Protein AF-A0AA43FKW9-F1 (afdb_monomer)

Radius of gyration: 25.07 Å; Cα contacts (8 Å, |Δi|>4): 217; chains: 1; bounding box: 55×94×52 Å

Mean predicted aligned error: 9.08 Å

Solvent-accessible surface area (backbone atoms only — not comparable to full-atom values): 11378 Å² total; per-residue (Å²): 136,89,79,87,84,83,90,76,85,81,78,81,78,75,84,78,78,72,74,76,72,78,77,76,70,87,63,85,65,76,80,73,56,68,48,56,56,34,32,54,53,19,41,52,28,25,71,73,67,36,37,68,60,17,49,52,29,49,50,54,43,39,61,76,30,52,88,43,97,64,30,59,72,78,47,58,66,54,49,56,50,21,42,76,68,67,34,37,69,54,44,39,52,53,35,50,34,49,30,47,42,58,25,50,50,36,51,51,50,32,55,76,56,65,55,72,50,56,69,62,39,50,51,32,50,50,48,28,50,47,46,38,59,78,68,49,34,66,63,41,37,75,79,38,49,69,59,39,52,50,39,55,50,29,53,54,52,30,52,59,21,53,31,35,74,38,70,95,53,51,80,51,38,78,60,34,64,67,58,24,48,54,32,48,52,50,39,50,51,56,52,44,69,72,41,64,76,66,71,74,114

St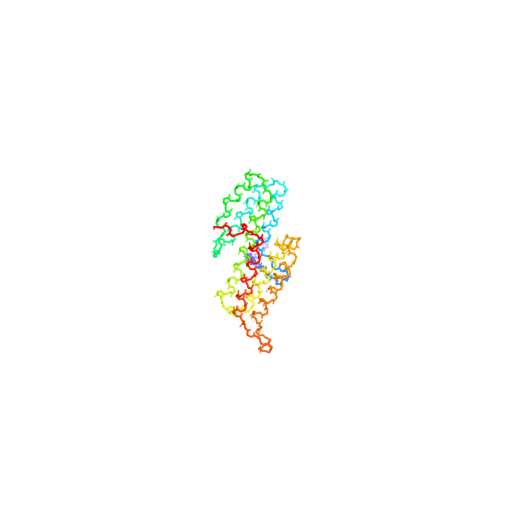ructure (mmCIF, N/CA/C/O backbone):
data_AF-A0AA43FKW9-F1
#
_entry.id   AF-A0AA43FKW9-F1
#
loop_
_atom_site.group_PDB
_atom_site.id
_atom_site.type_symbol
_atom_site.label_atom_id
_atom_site.label_alt_id
_atom_site.label_comp_id
_atom_site.label_asym_id
_atom_site.label_entity_id
_atom_site.label_seq_id
_atom_site.pdbx_PDB_ins_code
_atom_site.Cartn_x
_atom_site.Cartn_y
_atom_site.Cartn_z
_atom_site.occupancy
_atom_site.B_iso_or_equiv
_atom_site.auth_seq_id
_atom_site.auth_comp_id
_atom_site.auth_asym_id
_atom_site.auth_atom_id
_atom_site.pdbx_PDB_model_num
ATOM 1 N N . MET A 1 1 ? 34.619 76.165 32.670 1.00 43.09 1 MET A N 1
ATOM 2 C CA . MET A 1 1 ? 34.044 76.139 31.306 1.00 43.09 1 MET A CA 1
ATOM 3 C C . MET A 1 1 ? 34.153 74.721 30.779 1.00 43.09 1 MET A C 1
ATOM 5 O O . MET A 1 1 ? 35.171 74.082 31.001 1.00 43.09 1 MET A O 1
ATOM 9 N N . ARG A 1 2 ? 33.040 74.200 30.260 1.00 37.94 2 ARG A N 1
ATOM 10 C CA . ARG A 1 2 ? 32.767 72.773 30.057 1.00 37.94 2 ARG A CA 1
ATOM 11 C C . ARG A 1 2 ? 33.446 72.228 28.798 1.00 37.94 2 ARG A C 1
ATOM 13 O O . ARG A 1 2 ? 33.438 72.884 27.763 1.00 37.94 2 ARG A O 1
ATOM 20 N N . ALA A 1 3 ? 33.996 71.027 28.940 1.00 41.06 3 ALA A N 1
ATOM 21 C CA . ALA A 1 3 ? 34.576 70.207 27.890 1.00 41.06 3 ALA A CA 1
ATOM 22 C C . ALA A 1 3 ? 33.499 69.493 27.055 1.00 41.06 3 ALA A C 1
ATOM 24 O O . ALA A 1 3 ? 32.445 69.153 27.585 1.00 41.06 3 ALA A O 1
ATOM 25 N N . ASN A 1 4 ? 33.867 69.241 25.793 1.00 40.91 4 ASN A N 1
ATOM 26 C CA . ASN A 1 4 ? 33.531 68.117 24.912 1.00 40.91 4 ASN A CA 1
ATOM 27 C C . ASN A 1 4 ? 32.064 67.699 24.761 1.00 40.91 4 ASN A C 1
ATOM 29 O O . ASN A 1 4 ? 31.447 67.251 25.716 1.00 40.91 4 ASN A O 1
ATOM 33 N N . LEU A 1 5 ? 31.595 67.608 23.510 1.00 41.09 5 LEU A N 1
ATOM 34 C CA . LEU A 1 5 ? 30.811 66.441 23.109 1.00 41.09 5 LEU A CA 1
ATOM 35 C C . LEU A 1 5 ? 30.982 66.128 21.617 1.00 41.09 5 LEU A C 1
ATOM 37 O O . LEU A 1 5 ? 30.768 66.957 20.736 1.00 41.09 5 LEU A O 1
ATOM 41 N N . SER A 1 6 ? 31.428 64.895 21.408 1.00 37.31 6 SER A N 1
ATOM 42 C CA . SER A 1 6 ? 31.701 64.202 20.158 1.00 37.31 6 SER A CA 1
ATOM 43 C C . SER A 1 6 ? 30.407 63.899 19.399 1.00 37.31 6 SER A C 1
ATOM 45 O O . SER A 1 6 ? 29.436 63.437 19.996 1.00 37.31 6 SER A O 1
ATOM 47 N N . TRP A 1 7 ? 30.408 64.110 18.084 1.00 32.62 7 TRP A N 1
ATOM 48 C CA . TRP A 1 7 ? 29.362 63.628 17.181 1.00 32.62 7 TRP A CA 1
ATOM 49 C C . TRP A 1 7 ? 29.720 62.210 16.727 1.00 32.62 7 TRP A C 1
ATOM 51 O O . TRP A 1 7 ? 30.398 62.023 15.721 1.00 32.62 7 TRP A O 1
ATOM 61 N N . ILE A 1 8 ? 29.280 61.200 17.480 1.00 47.44 8 ILE A N 1
ATOM 62 C CA . ILE A 1 8 ? 29.239 59.817 16.990 1.00 47.44 8 ILE A CA 1
ATOM 63 C C . ILE A 1 8 ? 27.844 59.591 16.411 1.00 47.44 8 ILE A C 1
ATOM 65 O O . ILE A 1 8 ? 26.852 59.539 17.135 1.00 47.44 8 ILE A O 1
ATOM 69 N N . LEU A 1 9 ? 27.780 59.475 15.086 1.00 38.88 9 LEU A N 1
ATOM 70 C CA . LEU A 1 9 ? 26.616 58.980 14.361 1.00 38.88 9 LEU A CA 1
ATOM 71 C C . LEU A 1 9 ? 26.394 57.505 14.719 1.00 38.88 9 LEU A C 1
ATOM 73 O O . LEU A 1 9 ? 27.151 56.623 14.320 1.00 38.88 9 LEU A O 1
ATOM 77 N N . LEU A 1 10 ? 25.330 57.260 15.480 1.00 35.19 10 LEU A N 1
ATOM 78 C CA . LEU A 1 10 ? 24.712 55.955 15.680 1.00 35.19 10 LEU A CA 1
ATOM 79 C C . LEU A 1 10 ? 24.032 55.536 14.369 1.00 35.19 10 LEU A C 1
ATOM 81 O O . LEU A 1 10 ? 22.924 55.973 14.066 1.00 35.19 10 LEU A O 1
ATOM 85 N N . VAL A 1 11 ? 24.685 54.679 13.585 1.00 44.12 11 VAL A N 1
ATOM 86 C CA . VAL A 1 11 ? 23.986 53.886 12.568 1.00 44.12 11 VAL A CA 1
ATOM 87 C C . VAL A 1 11 ? 23.395 52.679 13.286 1.00 44.12 11 VAL A C 1
ATOM 89 O O . VAL A 1 11 ? 24.092 51.721 13.614 1.00 44.12 11 VAL A O 1
ATOM 92 N N . ALA A 1 12 ? 22.098 52.756 13.578 1.00 41.44 12 ALA A N 1
ATOM 93 C CA . ALA A 1 12 ? 21.308 51.622 14.029 1.00 41.44 12 ALA A CA 1
ATOM 94 C C . ALA A 1 12 ? 21.201 50.612 12.876 1.00 41.44 12 ALA A C 1
ATOM 96 O O . ALA A 1 12 ? 20.396 50.767 11.959 1.00 41.44 12 ALA A O 1
ATOM 97 N N . MET A 1 13 ? 22.052 49.588 12.904 1.00 39.84 13 MET A N 1
ATOM 98 C CA . MET A 1 13 ? 21.972 48.454 11.992 1.00 39.84 13 MET A CA 1
ATOM 99 C C . MET A 1 13 ? 20.781 47.593 12.422 1.00 39.84 13 MET A C 1
ATOM 101 O O . MET A 1 13 ? 20.864 46.795 13.354 1.00 39.84 13 MET A O 1
ATOM 105 N N . ALA A 1 14 ? 19.635 47.833 11.784 1.00 45.53 14 ALA A N 1
ATOM 106 C CA . ALA A 1 14 ? 18.437 47.032 11.956 1.00 45.53 14 ALA A CA 1
ATOM 107 C C . ALA A 1 14 ? 18.733 45.574 11.582 1.00 45.53 14 ALA A C 1
ATOM 109 O O . ALA A 1 14 ? 19.280 45.276 10.519 1.00 45.53 14 ALA A O 1
ATOM 110 N N . ALA A 1 15 ? 18.372 44.677 12.495 1.00 44.69 15 ALA A N 1
ATOM 111 C CA . ALA A 1 15 ? 18.518 43.242 12.373 1.00 44.69 15 ALA A CA 1
ATOM 112 C C . ALA A 1 15 ? 17.792 42.713 11.128 1.00 44.69 15 ALA A C 1
ATOM 114 O O . ALA A 1 15 ? 16.575 42.542 11.120 1.00 44.69 15 ALA A O 1
ATOM 115 N N . GLN A 1 16 ? 18.554 42.380 10.091 1.00 42.16 16 GLN A N 1
ATOM 116 C CA . GLN A 1 16 ? 18.131 41.407 9.095 1.00 42.16 16 GLN A CA 1
ATOM 117 C C . GLN A 1 16 ? 18.503 40.020 9.616 1.00 42.16 16 GLN A C 1
ATOM 119 O O . GLN A 1 16 ? 19.518 39.434 9.239 1.00 42.16 16 GLN A O 1
ATOM 124 N N . LEU A 1 17 ? 17.659 39.500 10.508 1.00 40.28 17 LEU A N 1
ATOM 125 C CA . LEU A 1 17 ? 17.538 38.062 10.716 1.00 40.28 17 LEU A CA 1
ATOM 126 C C . LEU A 1 17 ? 16.969 37.475 9.419 1.00 40.28 17 LEU A C 1
ATOM 128 O O . LEU A 1 17 ? 15.767 37.263 9.284 1.00 40.28 17 LEU A O 1
ATOM 132 N N . HIS A 1 18 ? 17.842 37.248 8.439 1.00 41.53 18 HIS A N 1
ATOM 133 C CA . HIS A 1 18 ? 17.565 36.270 7.403 1.00 41.53 18 HIS A CA 1
ATOM 134 C C . HIS A 1 18 ? 17.437 34.940 8.134 1.00 41.53 18 HIS A C 1
ATOM 136 O O . HIS A 1 18 ? 18.428 34.385 8.611 1.00 41.53 18 HIS A O 1
ATOM 142 N N . GLY A 1 19 ? 16.192 34.491 8.302 1.00 35.06 19 GLY A N 1
ATOM 143 C CA . GLY A 1 19 ? 15.897 33.152 8.767 1.00 35.06 19 GLY A CA 1
ATOM 144 C C . GLY A 1 19 ? 16.714 32.190 7.924 1.00 35.06 19 GLY A C 1
ATOM 145 O O . GLY A 1 19 ? 16.539 32.114 6.708 1.00 35.06 19 GLY A O 1
ATOM 146 N N . ALA A 1 20 ? 17.653 31.508 8.571 1.00 35.69 20 ALA A N 1
ATOM 147 C CA . ALA A 1 20 ? 18.282 30.345 7.999 1.00 35.69 20 ALA A CA 1
ATOM 148 C C . ALA A 1 20 ? 17.147 29.367 7.686 1.00 35.69 20 ALA A C 1
ATOM 150 O O . ALA A 1 20 ? 16.581 28.758 8.594 1.00 35.69 20 ALA A O 1
ATOM 151 N N . SER A 1 21 ? 16.778 29.252 6.409 1.00 42.72 21 SER A N 1
ATOM 152 C CA . SER A 1 21 ? 16.065 28.074 5.938 1.00 42.72 21 SER A CA 1
ATOM 153 C C . SER A 1 21 ? 16.887 26.885 6.419 1.00 42.72 21 SER A C 1
ATOM 155 O O . SER A 1 21 ? 18.083 26.839 6.107 1.00 42.72 21 SER A O 1
ATOM 157 N N . PRO A 1 22 ? 16.324 25.953 7.206 1.00 38.12 22 PRO A N 1
ATOM 158 C CA . PRO A 1 22 ? 17.038 24.732 7.491 1.00 38.12 22 PRO A CA 1
ATOM 159 C C . PRO A 1 22 ? 17.283 24.086 6.132 1.00 38.12 22 PRO A C 1
ATOM 161 O O . PRO A 1 22 ? 16.352 23.655 5.454 1.00 38.12 22 PRO A O 1
ATOM 164 N N . ALA A 1 23 ? 18.542 24.081 5.702 1.00 37.16 23 ALA A N 1
ATOM 165 C CA . ALA A 1 23 ? 18.993 23.143 4.704 1.00 37.16 23 ALA A CA 1
ATOM 166 C C . ALA A 1 23 ? 18.708 21.778 5.323 1.00 37.16 23 ALA A C 1
ATOM 168 O O . ALA A 1 23 ? 19.434 21.326 6.209 1.00 37.16 23 ALA A O 1
ATOM 169 N N . SER A 1 24 ? 17.577 21.182 4.945 1.00 44.03 24 SER A N 1
ATOM 170 C CA . SER A 1 24 ? 17.255 19.805 5.265 1.00 44.03 24 SER A CA 1
ATOM 171 C C . SER A 1 24 ? 18.373 18.978 4.656 1.00 44.03 24 SER A C 1
ATOM 173 O O . SER A 1 24 ? 18.370 18.677 3.463 1.00 44.03 24 SER A O 1
ATOM 175 N N . GLY A 1 25 ? 19.389 18.677 5.466 1.00 33.41 25 GLY A N 1
ATOM 176 C CA . GLY A 1 25 ? 20.326 17.623 5.150 1.00 33.41 25 GLY A CA 1
ATOM 177 C C . GLY A 1 25 ? 19.477 16.415 4.797 1.00 33.41 25 GLY A C 1
ATOM 178 O O . GLY A 1 25 ? 18.579 16.059 5.561 1.00 33.41 25 GLY A O 1
ATOM 179 N N . TYR A 1 26 ? 19.712 15.852 3.612 1.00 38.50 26 TYR A N 1
ATOM 180 C CA . TYR A 1 26 ? 19.172 14.570 3.176 1.00 38.50 26 TYR A CA 1
ATOM 181 C C . TYR A 1 26 ? 19.697 13.482 4.125 1.00 38.50 26 TYR A C 1
ATOM 183 O O . TYR A 1 26 ? 20.587 12.699 3.802 1.00 38.50 26 TYR A O 1
ATOM 191 N N . GLY A 1 27 ? 19.193 13.488 5.354 1.00 33.81 27 GLY A N 1
ATOM 192 C CA . GLY A 1 27 ? 19.283 12.380 6.269 1.00 33.81 27 GLY A CA 1
ATOM 193 C C . GLY A 1 27 ? 18.372 11.309 5.708 1.00 33.81 27 GLY A C 1
ATOM 194 O O . GLY A 1 27 ? 17.181 11.545 5.522 1.00 33.81 27 GLY A O 1
ATOM 195 N N . TYR A 1 28 ? 18.951 10.148 5.431 1.00 38.66 28 TYR A N 1
ATOM 196 C CA . TYR A 1 28 ? 18.284 8.897 5.083 1.00 38.66 28 T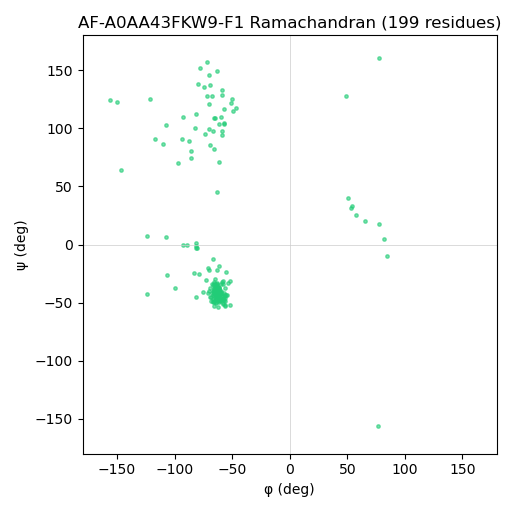YR A CA 1
ATOM 197 C C . TYR A 1 28 ? 17.401 8.374 6.238 1.00 38.66 28 TYR A C 1
ATOM 199 O O . TYR A 1 28 ? 17.441 7.194 6.575 1.00 38.66 28 TYR A O 1
ATOM 207 N N . ALA A 1 29 ? 16.598 9.228 6.875 1.00 43.72 29 ALA A N 1
ATOM 208 C CA . ALA A 1 29 ? 15.358 8.746 7.446 1.00 43.72 29 ALA A CA 1
ATOM 209 C C . ALA A 1 29 ? 14.533 8.298 6.237 1.00 43.72 29 ALA A C 1
ATOM 211 O O . ALA A 1 29 ? 14.174 9.127 5.400 1.00 43.72 29 ALA A O 1
ATOM 212 N N . GLU A 1 30 ? 14.344 6.987 6.065 1.00 58.81 30 GLU A N 1
ATOM 213 C CA . GLU A 1 30 ? 13.423 6.470 5.054 1.00 58.81 30 GLU A CA 1
ATOM 214 C C . GLU A 1 30 ? 12.121 7.262 5.157 1.00 58.81 30 GLU A C 1
ATOM 216 O O . GLU A 1 30 ? 11.486 7.255 6.212 1.00 58.81 30 GLU A O 1
ATOM 221 N N . ALA A 1 31 ? 11.760 7.990 4.098 1.00 72.12 31 ALA A N 1
ATOM 222 C CA . ALA A 1 31 ? 10.541 8.780 4.098 1.00 72.12 31 ALA A CA 1
ATOM 223 C C . ALA A 1 31 ? 9.360 7.844 4.398 1.00 72.12 31 ALA A C 1
ATOM 225 O O . ALA A 1 31 ? 9.105 6.897 3.653 1.00 72.12 31 ALA A O 1
ATOM 226 N N . GLU A 1 32 ? 8.682 8.075 5.520 1.00 83.81 32 GLU A N 1
ATOM 227 C CA . GLU A 1 32 ? 7.433 7.396 5.846 1.00 83.81 32 GLU A CA 1
ATOM 228 C C . GLU A 1 32 ? 6.321 7.998 4.979 1.00 83.81 32 GLU A C 1
ATOM 230 O O . GLU A 1 32 ? 6.237 9.217 4.815 1.00 83.81 32 GLU A O 1
ATOM 235 N N . ASP A 1 33 ? 5.471 7.149 4.402 1.00 91.06 33 ASP A N 1
ATOM 236 C CA . ASP A 1 33 ? 4.274 7.620 3.713 1.00 91.06 33 ASP A CA 1
ATOM 237 C C . ASP A 1 33 ? 3.309 8.231 4.747 1.00 91.06 33 ASP A C 1
ATOM 239 O O . ASP A 1 33 ? 2.966 7.551 5.723 1.00 91.06 33 ASP A O 1
ATOM 243 N N . PRO A 1 34 ? 2.821 9.472 4.553 1.00 93.75 34 PRO A N 1
ATOM 244 C CA . PRO A 1 34 ? 1.869 10.092 5.471 1.00 93.75 34 PRO A CA 1
ATOM 245 C C . PRO A 1 34 ? 0.639 9.221 5.769 1.00 93.75 34 PRO A C 1
ATOM 247 O O . PRO A 1 34 ? 0.133 9.248 6.890 1.00 93.75 34 PRO A O 1
ATOM 250 N N . ALA A 1 35 ? 0.188 8.394 4.817 1.00 95.00 35 ALA A N 1
ATOM 251 C CA . ALA A 1 35 ? -0.927 7.472 5.026 1.00 95.00 35 ALA A CA 1
ATOM 252 C C . ALA A 1 35 ? -0.635 6.446 6.137 1.00 95.00 35 ALA A C 1
ATOM 254 O O . ALA A 1 35 ? -1.528 6.116 6.917 1.00 95.00 35 ALA A O 1
ATOM 255 N N . VAL A 1 36 ? 0.609 5.965 6.243 1.00 96.19 36 VAL A N 1
ATOM 256 C CA . VAL A 1 36 ? 1.039 4.998 7.270 1.00 96.19 36 VAL A CA 1
ATOM 257 C C . VAL A 1 36 ? 1.088 5.660 8.647 1.00 96.19 36 VAL A C 1
ATOM 259 O O . VAL A 1 36 ? 0.600 5.089 9.626 1.00 96.19 36 VAL A O 1
ATOM 262 N N . ALA A 1 37 ? 1.593 6.895 8.721 1.00 95.81 37 ALA A N 1
ATOM 263 C CA . ALA A 1 37 ? 1.601 7.665 9.961 1.00 95.81 37 ALA A CA 1
ATOM 264 C C . ALA A 1 37 ? 0.175 7.920 10.479 1.00 95.81 37 ALA A C 1
ATOM 266 O O . ALA A 1 37 ? -0.130 7.647 11.642 1.00 95.81 37 ALA A O 1
ATOM 267 N N . ILE A 1 38 ? -0.724 8.362 9.594 1.00 96.75 38 ILE A N 1
ATOM 268 C CA . ILE A 1 38 ? -2.132 8.606 9.923 1.00 96.75 38 ILE A CA 1
ATOM 269 C C . ILE A 1 38 ? -2.837 7.306 10.337 1.00 96.75 38 ILE A C 1
ATOM 271 O O . ILE A 1 38 ? -3.594 7.305 11.311 1.00 96.75 38 ILE A O 1
ATOM 275 N N . PHE A 1 39 ? -2.570 6.190 9.646 1.00 98.00 39 PHE A N 1
ATOM 276 C CA . PHE A 1 39 ? -3.077 4.869 10.024 1.00 98.00 39 PHE A CA 1
ATOM 277 C C . PHE A 1 39 ? -2.676 4.507 11.456 1.00 98.00 39 PHE A C 1
ATOM 279 O O . PHE A 1 39 ? -3.539 4.175 12.272 1.00 98.00 39 PHE A O 1
ATOM 286 N N . ARG A 1 40 ? -1.381 4.604 11.783 1.00 97.88 40 ARG A 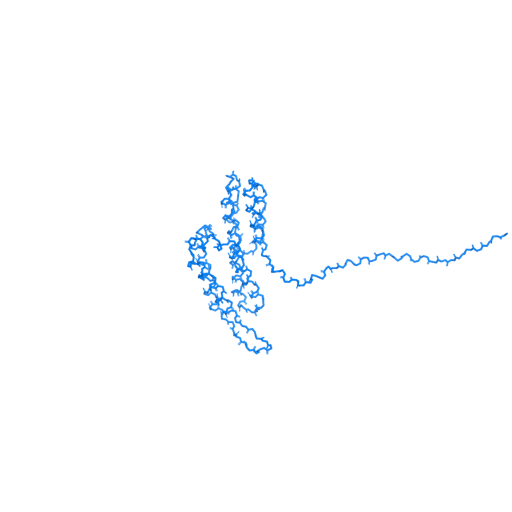N 1
ATOM 287 C CA . ARG A 1 40 ? -0.856 4.282 13.117 1.00 97.88 40 ARG A CA 1
ATOM 288 C C . ARG A 1 40 ? -1.558 5.102 14.196 1.00 97.88 40 ARG A C 1
ATOM 290 O O . ARG A 1 40 ? -2.011 4.533 15.195 1.00 97.88 40 ARG A O 1
ATOM 297 N N . ASP A 1 41 ? -1.660 6.411 13.996 1.00 98.06 41 ASP A N 1
ATOM 298 C CA . ASP A 1 41 ? -2.251 7.321 14.974 1.00 98.06 41 ASP A CA 1
ATOM 299 C C . ASP A 1 41 ? -3.753 7.054 15.136 1.00 98.06 41 ASP A C 1
ATOM 301 O O . ASP A 1 41 ? -4.236 6.877 16.256 1.00 98.06 41 ASP A O 1
ATOM 305 N N . GLY A 1 42 ? -4.487 6.927 14.026 1.00 98.31 42 GLY A N 1
ATOM 306 C CA . GLY A 1 42 ? -5.927 6.670 14.035 1.00 98.31 42 GLY A CA 1
ATOM 307 C C . GLY A 1 42 ? -6.296 5.330 14.676 1.00 98.31 42 GLY A C 1
ATOM 308 O O . GLY A 1 42 ? -7.202 5.268 15.511 1.00 98.31 42 GLY A O 1
ATOM 309 N N . VAL A 1 43 ? -5.557 4.260 14.362 1.00 98.06 43 VAL A N 1
ATOM 310 C CA . VAL A 1 43 ? -5.752 2.941 14.985 1.00 98.06 43 VAL A CA 1
ATOM 311 C C . VAL A 1 43 ? -5.412 2.978 16.471 1.00 98.06 43 VAL A C 1
ATOM 313 O O . VAL A 1 43 ? -6.127 2.383 17.280 1.00 98.06 43 VAL A O 1
ATOM 316 N N . THR A 1 44 ? -4.349 3.687 16.857 1.00 98.44 44 THR A N 1
ATOM 317 C CA . THR A 1 44 ? -3.971 3.840 18.268 1.00 98.44 44 THR A CA 1
ATOM 318 C C . THR A 1 44 ? -5.060 4.565 19.055 1.00 98.44 44 THR A C 1
ATOM 320 O O . THR A 1 44 ? -5.437 4.098 20.132 1.00 98.44 44 THR A O 1
ATOM 323 N N . SER A 1 45 ? -5.613 5.655 18.518 1.00 98.38 45 SER A N 1
ATOM 324 C CA . SER A 1 45 ? -6.738 6.373 19.127 1.00 98.38 45 SER A CA 1
ATOM 325 C C . SER A 1 45 ? -7.978 5.490 19.258 1.00 98.38 45 SER A C 1
ATOM 327 O O . SER A 1 45 ? -8.528 5.372 20.353 1.00 98.38 45 SER A O 1
ATOM 329 N N . ALA A 1 46 ? -8.366 4.778 18.193 1.00 98.06 46 ALA A N 1
ATOM 330 C CA . ALA A 1 46 ? -9.524 3.883 18.223 1.00 98.06 46 ALA A CA 1
ATOM 331 C C . ALA A 1 46 ? -9.368 2.764 19.269 1.00 98.06 46 ALA A C 1
ATOM 333 O O . ALA A 1 46 ? -10.300 2.477 20.017 1.00 98.06 46 ALA A O 1
ATOM 334 N N . ARG A 1 47 ? -8.171 2.169 19.384 1.00 97.81 47 ARG A N 1
ATOM 335 C CA . ARG A 1 47 ? -7.865 1.142 20.400 1.00 97.81 47 ARG A CA 1
ATOM 336 C C . ARG A 1 47 ? -7.926 1.672 21.833 1.00 97.81 47 ARG A C 1
ATOM 338 O O . ARG A 1 47 ? -8.260 0.912 22.735 1.00 97.81 47 ARG A O 1
ATOM 345 N N . LYS A 1 48 ? -7.627 2.956 22.043 1.00 98.19 48 LYS A N 1
ATOM 346 C CA . LYS A 1 48 ? -7.772 3.641 23.339 1.00 98.19 48 LYS A CA 1
ATOM 347 C C . LYS A 1 48 ? -9.212 4.091 23.624 1.00 98.19 48 LYS A C 1
ATOM 349 O O . LYS A 1 48 ? -9.469 4.636 24.692 1.00 98.19 48 LYS A O 1
ATOM 354 N N . GLY A 1 49 ? -10.144 3.879 22.691 1.00 97.81 49 GLY A N 1
ATOM 355 C CA . GLY A 1 49 ? -11.534 4.327 22.801 1.00 97.81 49 GLY A CA 1
ATOM 356 C C . GLY A 1 49 ? -11.761 5.792 22.412 1.00 97.81 49 GLY A C 1
ATOM 357 O O . GLY A 1 49 ? -12.889 6.274 22.512 1.00 97.81 49 GLY A O 1
ATOM 358 N N . ASP A 1 50 ? -10.732 6.492 21.931 1.00 98.25 50 ASP A N 1
ATOM 359 C CA . ASP A 1 50 ? -10.823 7.874 21.459 1.00 98.25 50 ASP A CA 1
ATOM 360 C C . ASP A 1 50 ? -11.262 7.917 19.986 1.00 98.25 50 ASP A C 1
ATOM 362 O O . ASP A 1 50 ? -10.480 8.137 19.056 1.00 98.25 50 ASP A O 1
ATOM 366 N N . PHE A 1 51 ? -12.552 7.657 19.764 1.00 97.88 51 PHE A N 1
ATOM 367 C CA . PHE A 1 51 ? -13.142 7.674 18.423 1.00 97.88 51 PHE A CA 1
ATOM 368 C C . PHE A 1 51 ? -13.257 9.079 17.833 1.00 97.88 51 PHE A C 1
ATOM 370 O O . PHE A 1 51 ? -13.326 9.204 16.611 1.00 97.88 51 PHE A O 1
ATOM 377 N N . ALA A 1 52 ? -13.224 10.132 18.654 1.00 98.00 52 ALA A N 1
ATOM 378 C CA . ALA A 1 52 ? -13.172 11.502 18.157 1.00 98.00 52 ALA A CA 1
ATOM 379 C C . ALA A 1 52 ? -11.844 11.744 17.426 1.00 98.00 52 ALA A C 1
ATOM 381 O O . ALA A 1 52 ? -11.848 12.093 16.243 1.00 98.00 52 ALA A O 1
ATOM 382 N N . GLN A 1 53 ? -10.715 11.443 18.077 1.00 98.19 53 GLN A N 1
ATOM 383 C CA . GLN A 1 53 ? -9.399 11.569 17.454 1.00 98.19 53 GLN A CA 1
ATOM 384 C C . GLN A 1 53 ? -9.208 10.585 16.293 1.00 98.19 53 GLN A C 1
ATOM 386 O O . GLN A 1 53 ? -8.646 10.957 15.262 1.00 98.19 53 GLN A O 1
ATOM 391 N N . ALA A 1 54 ? -9.716 9.352 16.408 1.00 98.31 54 ALA A N 1
ATOM 392 C CA . ALA A 1 54 ? -9.659 8.387 15.309 1.00 98.31 54 ALA A CA 1
ATOM 393 C C . ALA A 1 54 ? -10.417 8.879 14.063 1.00 98.31 54 ALA A C 1
ATOM 395 O O . ALA A 1 54 ? -9.928 8.723 12.947 1.00 98.31 54 ALA A O 1
ATOM 396 N N . THR A 1 55 ? -11.573 9.530 14.246 1.00 98.12 55 THR A N 1
ATOM 397 C CA . THR A 1 55 ? -12.357 10.124 13.149 1.00 98.12 55 THR A CA 1
ATOM 398 C C . THR A 1 55 ? -11.609 11.279 12.490 1.00 98.12 55 THR A C 1
ATOM 400 O O . THR A 1 55 ? -11.608 11.380 11.265 1.00 98.12 55 THR A O 1
ATOM 403 N N . ILE A 1 56 ? -10.947 12.135 13.279 1.00 98.25 56 ILE A N 1
ATOM 404 C CA . ILE A 1 56 ? -10.099 13.214 12.748 1.00 98.25 56 ILE A CA 1
ATOM 405 C C . ILE A 1 56 ? -9.003 12.618 11.862 1.00 98.25 56 ILE A C 1
ATOM 407 O O . ILE A 1 56 ? -8.880 13.009 10.704 1.00 98.25 56 ILE A O 1
ATOM 411 N N . LYS A 1 57 ? -8.281 11.603 12.356 1.00 98.31 57 LYS A N 1
ATOM 412 C CA . LYS A 1 57 ? -7.245 10.914 11.575 1.00 98.31 57 LYS A CA 1
ATOM 413 C C . LYS A 1 57 ? -7.798 10.245 10.320 1.00 98.31 57 LYS A C 1
ATOM 415 O O . LYS A 1 57 ? -7.207 10.371 9.257 1.00 98.31 57 LYS A O 1
ATOM 420 N N . ALA A 1 58 ? -8.959 9.606 10.391 1.00 96.81 58 ALA A N 1
ATOM 421 C CA . ALA A 1 58 ? -9.573 9.004 9.213 1.00 96.81 58 ALA A CA 1
ATOM 422 C C . ALA A 1 58 ? -9.971 10.043 8.149 1.00 96.81 58 ALA A C 1
ATOM 424 O O . ALA A 1 58 ? -9.797 9.797 6.957 1.00 96.81 58 ALA A O 1
ATOM 425 N N . LYS A 1 59 ? -10.430 11.232 8.556 1.00 96.50 59 LYS A N 1
ATOM 426 C CA . LYS A 1 59 ? -10.716 12.343 7.634 1.00 96.50 59 LYS A CA 1
ATOM 427 C C . LYS A 1 59 ? -9.445 12.950 7.037 1.00 96.50 59 LYS A C 1
ATOM 429 O O . LYS A 1 59 ? -9.428 13.220 5.840 1.00 96.50 59 LYS A O 1
ATOM 434 N N . GLU A 1 60 ? -8.381 13.105 7.829 1.00 97.50 60 GLU A N 1
ATOM 435 C CA . GLU A 1 60 ? -7.048 13.478 7.323 1.00 97.50 60 GLU A CA 1
ATOM 436 C C . GLU A 1 60 ? -6.561 12.470 6.267 1.00 97.50 60 GLU A C 1
ATOM 438 O O . GLU A 1 60 ? -6.050 12.866 5.221 1.00 97.50 60 GLU A O 1
ATOM 443 N N . ALA A 1 61 ? -6.782 11.172 6.501 1.00 95.62 61 ALA A N 1
ATOM 444 C CA . ALA A 1 61 ? -6.420 10.111 5.566 1.00 95.62 61 ALA A CA 1
ATOM 445 C C . ALA A 1 61 ? -7.174 10.245 4.229 1.00 95.62 61 ALA A C 1
ATOM 447 O O . ALA A 1 61 ? -6.566 10.119 3.170 1.00 95.62 61 ALA A O 1
ATOM 448 N N . LEU A 1 62 ? -8.482 10.533 4.257 1.00 95.19 62 LEU A N 1
ATOM 449 C CA . LEU A 1 62 ? -9.256 10.760 3.029 1.00 95.19 62 LEU A CA 1
ATOM 450 C C . LEU A 1 62 ? -8.820 12.022 2.288 1.00 95.19 62 LEU A C 1
ATOM 452 O O . LEU A 1 62 ? -8.715 12.000 1.067 1.00 95.19 62 LEU A O 1
ATOM 456 N N . ALA A 1 63 ? -8.524 13.102 3.013 1.00 95.69 63 ALA A N 1
ATOM 457 C CA . ALA A 1 63 ? -8.025 14.331 2.406 1.00 95.69 63 ALA A CA 1
ATOM 458 C C . ALA A 1 63 ? -6.685 14.111 1.682 1.00 95.69 63 ALA A C 1
ATOM 460 O O . ALA A 1 63 ? -6.483 14.660 0.604 1.00 95.69 63 ALA A O 1
ATOM 461 N N . LEU A 1 64 ? -5.804 13.263 2.231 1.00 94.00 64 LEU A N 1
ATOM 462 C CA . LEU A 1 64 ? -4.518 12.916 1.617 1.00 94.00 64 LEU A CA 1
ATOM 463 C C . LEU A 1 64 ? -4.671 12.286 0.225 1.00 94.00 64 LEU A C 1
ATOM 465 O O . LEU A 1 64 ? -3.799 12.468 -0.618 1.00 94.00 64 LEU A O 1
ATOM 469 N N . ILE A 1 65 ? -5.751 11.536 -0.005 1.00 93.81 65 ILE A N 1
ATOM 470 C CA . ILE A 1 65 ? -5.989 10.814 -1.261 1.00 93.81 65 ILE A CA 1
ATOM 471 C C . ILE A 1 65 ? -7.090 11.448 -2.120 1.00 93.81 65 ILE A C 1
ATOM 473 O O . ILE A 1 65 ? -7.472 10.863 -3.128 1.00 93.81 65 ILE A O 1
ATOM 477 N N . ALA A 1 66 ? -7.617 12.618 -1.749 1.00 91.81 66 ALA A N 1
ATOM 478 C CA . ALA A 1 66 ? -8.808 13.197 -2.377 1.00 91.81 66 ALA A CA 1
ATOM 479 C C . ALA A 1 66 ? -8.641 13.461 -3.886 1.00 91.81 66 ALA A C 1
ATOM 481 O O . ALA A 1 66 ? -9.590 13.281 -4.649 1.00 91.81 66 ALA A O 1
ATOM 482 N N . ASP A 1 67 ? -7.426 13.823 -4.303 1.00 89.38 67 ASP A N 1
ATOM 483 C CA . ASP A 1 67 ? -7.081 14.113 -5.700 1.00 89.38 67 ASP A CA 1
ATOM 484 C C . ASP A 1 67 ? -6.543 12.885 -6.458 1.00 89.38 67 ASP A C 1
ATOM 486 O O . ASP A 1 67 ? -6.195 12.977 -7.637 1.00 89.38 67 ASP A O 1
ATOM 490 N N . HIS A 1 68 ? -6.447 11.725 -5.799 1.00 89.31 68 HIS A N 1
ATOM 491 C CA . HIS A 1 68 ? -6.037 10.486 -6.455 1.00 89.31 68 HIS A CA 1
ATOM 492 C C . HIS A 1 68 ? -7.146 9.969 -7.368 1.00 89.31 68 HIS A C 1
ATOM 494 O O . HIS A 1 68 ? -8.337 10.207 -7.147 1.00 89.31 68 HIS A O 1
ATOM 500 N N . LYS A 1 69 ? -6.768 9.150 -8.354 1.00 86.88 69 LYS A N 1
ATOM 501 C CA . LYS A 1 69 ? -7.745 8.485 -9.226 1.00 86.88 69 LYS A CA 1
ATOM 502 C C . LYS A 1 69 ? -8.731 7.625 -8.428 1.00 86.88 69 LYS A C 1
ATOM 504 O O . LYS A 1 69 ? -9.901 7.532 -8.789 1.00 86.88 69 LYS A O 1
ATOM 509 N N . HIS A 1 70 ? -8.258 7.024 -7.337 1.00 87.12 70 HIS A N 1
ATOM 510 C CA . HIS A 1 70 ? -9.079 6.301 -6.366 1.00 87.12 70 HIS A CA 1
ATOM 511 C C . HIS A 1 70 ? -9.138 7.100 -5.061 1.00 87.12 70 HIS A C 1
ATOM 513 O O . HIS A 1 70 ? -8.341 6.880 -4.151 1.00 87.12 70 HIS A O 1
ATOM 519 N N . ASN A 1 71 ? -10.083 8.037 -4.975 1.00 82.69 71 ASN A N 1
ATOM 520 C CA . ASN A 1 71 ? -10.140 9.032 -3.895 1.00 82.69 71 ASN A CA 1
ATOM 521 C C . ASN A 1 71 ? -10.776 8.550 -2.577 1.00 82.69 71 ASN A C 1
ATOM 523 O O . ASN A 1 71 ? -10.874 9.307 -1.613 1.00 82.69 71 ASN A O 1
ATOM 527 N N . GLY A 1 72 ? -11.243 7.300 -2.523 1.00 86.25 72 GLY A N 1
ATOM 528 C CA . GLY A 1 72 ? -11.799 6.707 -1.307 1.00 86.25 72 GLY A CA 1
ATOM 529 C C . GLY A 1 72 ? -13.090 7.362 -0.803 1.00 86.25 72 GLY A C 1
ATOM 530 O O . GLY A 1 72 ? -13.431 7.179 0.363 1.00 86.25 72 GLY A O 1
ATOM 531 N N . ALA A 1 73 ? -13.832 8.094 -1.643 1.00 87.44 73 ALA A N 1
ATOM 532 C CA . ALA A 1 73 ? -15.062 8.782 -1.235 1.00 87.44 73 ALA A CA 1
ATOM 533 C C . ALA A 1 73 ? -16.093 7.851 -0.559 1.00 87.44 73 ALA A C 1
ATOM 535 O O . ALA A 1 73 ? -16.769 8.254 0.389 1.00 87.44 73 ALA A O 1
ATOM 536 N N . SER A 1 74 ? -16.163 6.580 -0.972 1.00 88.88 74 SER A N 1
ATOM 537 C CA . SER A 1 74 ? -17.045 5.563 -0.374 1.00 88.88 74 SER A CA 1
ATOM 538 C C . SER A 1 74 ? -16.690 5.188 1.075 1.00 88.88 74 SER A C 1
ATOM 540 O O . SER A 1 74 ? -17.483 4.547 1.766 1.00 88.88 74 SER A O 1
ATOM 542 N N . LEU A 1 75 ? -15.519 5.593 1.572 1.00 92.50 75 LEU A N 1
ATOM 543 C CA . LEU A 1 75 ? -15.071 5.315 2.936 1.00 92.50 75 LEU A CA 1
ATOM 544 C C . LEU A 1 75 ? -15.623 6.305 3.958 1.00 92.50 75 LEU A C 1
ATOM 546 O O . LEU A 1 75 ? -15.767 5.936 5.121 1.00 92.50 75 LEU A O 1
ATOM 550 N N . ALA A 1 76 ? -15.982 7.523 3.544 1.00 93.25 76 ALA A N 1
ATOM 551 C CA . ALA A 1 76 ? -16.523 8.547 4.436 1.00 93.25 76 ALA A CA 1
ATOM 552 C C . ALA A 1 76 ? -17.715 8.057 5.293 1.00 93.25 76 ALA A C 1
ATOM 554 O O . ALA A 1 76 ? -17.625 8.156 6.519 1.00 93.25 76 ALA A O 1
ATOM 555 N N . PRO A 1 77 ? -18.783 7.450 4.728 1.00 93.94 77 PRO A N 1
ATOM 556 C CA . PRO A 1 77 ? -19.888 6.939 5.544 1.00 93.94 7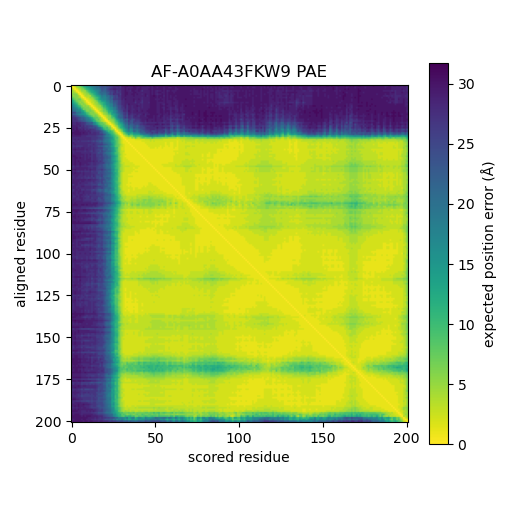7 PRO A CA 1
ATOM 557 C C . PRO A 1 77 ? -19.465 5.807 6.495 1.00 93.94 77 PRO A C 1
ATOM 559 O O . PRO A 1 77 ? -19.974 5.720 7.613 1.00 93.94 77 PRO A O 1
ATOM 562 N N . ARG A 1 78 ? -18.493 4.974 6.096 1.00 95.06 78 ARG A N 1
ATOM 563 C CA . ARG A 1 78 ? -17.966 3.883 6.933 1.00 95.06 78 ARG A CA 1
ATOM 564 C C . ARG A 1 78 ? -17.207 4.418 8.151 1.00 95.06 78 ARG A C 1
ATOM 566 O O . ARG A 1 78 ? -17.268 3.806 9.214 1.00 95.06 78 ARG A O 1
ATOM 573 N N . ILE A 1 79 ? -16.512 5.554 8.018 1.00 95.50 79 ILE A N 1
ATOM 574 C CA . ILE A 1 79 ? -15.826 6.219 9.141 1.00 95.50 79 ILE A CA 1
ATOM 575 C C . ILE A 1 79 ? -16.848 6.628 10.200 1.00 95.50 79 ILE A C 1
ATOM 577 O O . ILE A 1 79 ? -16.674 6.310 11.377 1.00 95.50 79 ILE A O 1
ATOM 581 N N . ASP A 1 80 ? -17.923 7.298 9.780 1.00 94.81 80 ASP A N 1
ATOM 582 C CA . ASP A 1 80 ? -18.965 7.765 10.694 1.00 94.81 80 ASP A CA 1
ATOM 583 C C . ASP A 1 80 ? -19.662 6.592 11.396 1.00 94.81 80 ASP A C 1
ATOM 585 O O . ASP A 1 80 ? -19.936 6.655 12.596 1.00 94.81 80 ASP A O 1
ATOM 589 N N . GLU A 1 81 ? -19.924 5.500 10.675 1.00 96.69 81 GLU A N 1
ATOM 590 C CA . GLU A 1 81 ? -20.496 4.279 11.248 1.00 96.69 81 GLU A CA 1
ATOM 591 C C . GLU A 1 81 ? -19.556 3.622 12.269 1.00 96.69 81 GLU A C 1
ATOM 593 O O . GLU A 1 81 ? -19.977 3.305 13.388 1.00 96.69 81 GLU A O 1
ATOM 598 N N . ALA A 1 82 ? -18.274 3.460 11.932 1.00 96.94 82 ALA A N 1
ATOM 599 C CA . ALA A 1 82 ? -17.276 2.891 12.835 1.00 96.94 82 ALA A CA 1
ATOM 600 C C . ALA A 1 82 ? -17.095 3.745 14.101 1.00 96.94 82 ALA A C 1
ATOM 602 O O . ALA A 1 82 ? -16.951 3.204 15.198 1.00 96.94 82 ALA A O 1
ATOM 603 N N . ALA A 1 83 ? -17.156 5.073 13.971 1.00 97.12 83 ALA A N 1
ATOM 604 C CA . ALA A 1 83 ? -17.082 5.997 15.096 1.00 97.12 83 ALA A CA 1
ATOM 605 C C . ALA A 1 83 ? -18.318 5.912 16.005 1.00 97.12 83 ALA A C 1
ATOM 607 O O . ALA A 1 83 ? -18.176 5.760 17.220 1.00 97.12 83 ALA A O 1
ATOM 608 N N . LYS A 1 84 ? -19.530 5.944 15.430 1.00 97.44 84 LYS A N 1
ATOM 609 C CA . LYS A 1 84 ? -20.797 5.833 16.181 1.00 97.44 84 LYS A CA 1
ATOM 610 C C . LYS A 1 84 ? -20.898 4.512 16.939 1.00 97.44 84 LYS A C 1
ATOM 612 O O . LYS A 1 84 ? -21.307 4.495 18.096 1.00 97.44 84 LYS A O 1
ATOM 617 N N . SER A 1 85 ? -20.496 3.419 16.295 1.00 97.94 85 SER A N 1
ATOM 618 C CA . SER A 1 85 ? -20.512 2.074 16.878 1.00 97.94 85 SER A CA 1
ATOM 619 C C . SER A 1 85 ? -19.311 1.773 17.780 1.00 97.94 85 SER A C 1
ATOM 621 O O . SER A 1 85 ? -19.259 0.697 18.372 1.00 97.94 85 SER A O 1
ATOM 623 N N . LYS A 1 86 ? -18.346 2.699 17.904 1.00 97.75 86 LYS A N 1
ATOM 624 C CA . LYS A 1 86 ? -17.082 2.494 18.629 1.00 97.75 86 LYS A CA 1
ATOM 625 C C . LYS A 1 86 ? -16.357 1.210 18.194 1.00 97.75 86 LYS A C 1
ATOM 627 O O . LYS A 1 86 ? -15.781 0.484 19.007 1.00 97.75 86 LYS A O 1
ATOM 632 N N . ASN A 1 87 ? -16.371 0.925 16.894 1.00 98.06 87 ASN A N 1
ATOM 633 C CA . ASN A 1 87 ? -15.808 -0.290 16.318 1.00 98.06 87 ASN A CA 1
ATOM 634 C C . ASN A 1 87 ? -14.361 -0.057 15.852 1.00 98.06 87 ASN A C 1
ATOM 636 O O . ASN A 1 87 ? -14.102 0.352 14.718 1.00 98.06 87 ASN A O 1
ATOM 640 N N . ALA A 1 88 ? -13.398 -0.315 16.742 1.00 97.75 88 ALA A N 1
ATOM 641 C CA . ALA A 1 88 ? -11.975 -0.134 16.444 1.00 97.75 88 ALA A CA 1
ATOM 642 C C . ALA A 1 88 ? -11.463 -1.033 15.296 1.00 97.75 88 ALA A C 1
ATOM 644 O O . ALA A 1 88 ? -10.710 -0.527 14.463 1.00 97.75 88 ALA A O 1
ATOM 645 N N . PRO A 1 89 ? -11.867 -2.318 15.183 1.00 96.88 89 PRO A N 1
ATOM 646 C CA . PRO A 1 89 ? -11.548 -3.132 14.009 1.00 96.88 89 PRO A CA 1
ATOM 647 C C . PRO A 1 89 ? -12.040 -2.532 12.686 1.00 96.88 89 PRO A C 1
ATOM 649 O O . PRO A 1 89 ? -11.266 -2.471 11.734 1.00 96.88 89 PRO A O 1
ATOM 652 N N . ALA A 1 90 ? -13.282 -2.038 12.630 1.00 96.50 90 ALA A N 1
ATOM 653 C CA . ALA A 1 90 ? -13.814 -1.398 11.425 1.00 96.50 90 ALA A CA 1
ATOM 654 C C . ALA A 1 90 ? -13.046 -0.114 11.083 1.00 96.50 90 ALA A C 1
ATOM 656 O O . ALA A 1 90 ? -12.682 0.094 9.929 1.00 96.50 90 ALA A O 1
ATOM 657 N N . MET A 1 91 ? -12.725 0.710 12.086 1.00 97.75 91 MET A N 1
ATOM 658 C CA . MET A 1 91 ? -11.902 1.907 11.887 1.00 97.75 91 MET A CA 1
ATOM 659 C C . MET A 1 91 ? -10.511 1.559 11.330 1.00 97.75 91 MET A C 1
ATOM 661 O O . MET A 1 91 ? -10.031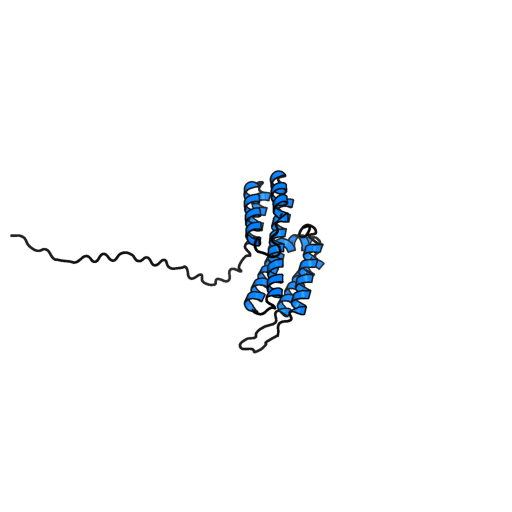 2.209 10.403 1.00 97.75 91 MET A O 1
ATOM 665 N N . ALA A 1 92 ? -9.876 0.506 11.853 1.00 97.31 92 ALA A N 1
ATOM 666 C CA . ALA A 1 92 ? -8.578 0.045 11.372 1.00 97.31 92 ALA A CA 1
ATOM 667 C C . ALA A 1 92 ? -8.634 -0.483 9.931 1.00 97.31 92 ALA A C 1
ATOM 669 O O . ALA A 1 92 ? -7.735 -0.189 9.149 1.00 97.31 92 ALA A O 1
ATOM 670 N N . GLU A 1 93 ? -9.686 -1.218 9.563 1.00 96.38 93 GLU A N 1
ATOM 671 C CA . GLU A 1 93 ? -9.907 -1.679 8.186 1.00 96.38 93 GLU A CA 1
ATOM 672 C C . GLU A 1 93 ? -10.047 -0.501 7.211 1.00 96.38 93 GLU A C 1
ATOM 674 O O . GLU A 1 93 ? -9.449 -0.517 6.137 1.00 96.38 93 GLU A O 1
ATOM 679 N N . ILE A 1 94 ? -10.793 0.541 7.590 1.00 96.38 94 ILE A N 1
ATOM 680 C CA . ILE A 1 94 ? -10.997 1.728 6.750 1.00 96.38 94 ILE A CA 1
ATOM 681 C C . ILE A 1 94 ? -9.683 2.488 6.542 1.00 96.38 94 ILE A C 1
ATOM 683 O O . ILE A 1 94 ? -9.336 2.819 5.409 1.00 96.38 94 ILE A O 1
ATOM 687 N N . LEU A 1 95 ? -8.930 2.734 7.616 1.00 97.31 95 LEU A N 1
ATOM 688 C CA . LEU A 1 95 ? -7.622 3.390 7.538 1.00 97.31 95 LEU A CA 1
ATOM 689 C C . LEU A 1 95 ? -6.620 2.560 6.720 1.00 97.31 95 LEU A C 1
ATOM 691 O O . LEU A 1 95 ? -5.871 3.114 5.919 1.00 97.31 95 LEU A O 1
ATOM 695 N N . ALA A 1 96 ? -6.626 1.232 6.876 1.00 97.50 96 ALA A N 1
ATOM 696 C CA . ALA A 1 96 ? -5.797 0.339 6.068 1.00 97.50 96 ALA A CA 1
ATOM 697 C C . ALA A 1 96 ? -6.180 0.398 4.582 1.00 97.50 96 ALA A C 1
ATOM 699 O O . ALA A 1 96 ? -5.300 0.350 3.723 1.00 97.50 96 ALA A O 1
ATOM 700 N N . ASN A 1 97 ? -7.469 0.571 4.270 1.00 97.06 97 ASN A N 1
ATOM 701 C CA . ASN A 1 97 ? -7.905 0.770 2.894 1.00 97.06 97 ASN A CA 1
ATOM 702 C C . ASN A 1 97 ? -7.335 2.066 2.298 1.00 97.06 97 ASN A C 1
ATOM 704 O O . ASN A 1 97 ? -6.852 2.065 1.173 1.00 97.06 97 ASN A O 1
ATOM 708 N N . VAL A 1 98 ? -7.289 3.165 3.058 1.00 96.50 98 VAL A N 1
ATOM 709 C CA . VAL A 1 98 ? -6.639 4.402 2.586 1.00 96.50 98 VAL A CA 1
ATOM 710 C C . VAL A 1 98 ? -5.153 4.178 2.280 1.00 96.50 98 VAL A C 1
ATOM 712 O O . VAL A 1 98 ? -4.660 4.628 1.244 1.00 96.50 98 VAL A O 1
ATOM 715 N N . VAL A 1 99 ? -4.438 3.433 3.130 1.00 97.38 99 VAL A N 1
ATOM 716 C CA . VAL A 1 99 ? -3.035 3.057 2.873 1.00 97.38 99 VAL A CA 1
ATOM 717 C C . VAL A 1 99 ? -2.909 2.233 1.590 1.00 97.38 99 VAL A C 1
ATOM 719 O O . VAL A 1 99 ? -1.997 2.471 0.792 1.00 97.38 99 VAL A O 1
ATOM 722 N N . TYR A 1 100 ? -3.840 1.307 1.350 1.00 97.62 100 TYR A N 1
ATOM 723 C CA . TYR A 1 100 ? -3.900 0.550 0.104 1.00 97.62 100 TYR A CA 1
ATOM 724 C C . TYR A 1 100 ? -4.152 1.447 -1.119 1.00 97.62 100 TYR A C 1
ATOM 726 O O . TYR A 1 100 ? -3.438 1.324 -2.111 1.00 97.62 100 TYR A O 1
ATOM 734 N N . LEU A 1 101 ? -5.090 2.396 -1.056 1.00 96.38 101 LEU A N 1
ATOM 735 C CA . LEU A 1 101 ? -5.340 3.339 -2.154 1.00 96.38 101 LEU A CA 1
ATOM 736 C C . LEU A 1 101 ? -4.111 4.219 -2.440 1.00 96.38 101 LEU A C 1
ATOM 738 O O . LEU A 1 101 ? -3.763 4.441 -3.599 1.00 96.38 101 LEU A O 1
ATOM 742 N N . SER A 1 102 ? -3.388 4.640 -1.399 1.00 95.88 102 SER A N 1
ATOM 743 C CA . SER A 1 102 ? -2.107 5.353 -1.524 1.00 95.88 102 SER A CA 1
ATOM 744 C C . SER A 1 102 ? -1.003 4.490 -2.160 1.00 95.88 102 SER A C 1
ATOM 746 O O . SER A 1 102 ? -0.174 4.993 -2.924 1.00 95.88 102 SER A O 1
ATOM 748 N N . LEU A 1 103 ? -0.968 3.186 -1.866 1.00 97.50 103 LEU A N 1
ATOM 749 C CA . LEU A 1 103 ? -0.079 2.217 -2.518 1.00 97.50 103 LEU A CA 1
ATOM 750 C C . LEU A 1 103 ? -0.444 2.053 -3.999 1.00 97.50 103 LEU A C 1
ATOM 752 O O . LEU A 1 103 ? 0.436 2.147 -4.856 1.00 97.50 103 LEU A O 1
ATOM 756 N N . LYS A 1 104 ? -1.729 1.839 -4.298 1.00 97.31 104 LYS A N 1
ATOM 757 C CA . LYS A 1 104 ? -2.260 1.648 -5.653 1.00 97.31 104 LYS A CA 1
ATOM 758 C C . LYS A 1 104 ? -1.938 2.842 -6.545 1.00 97.31 104 LYS A C 1
ATOM 760 O O . LYS A 1 104 ? -1.391 2.660 -7.627 1.00 97.31 104 LYS A O 1
ATOM 765 N N . GLU A 1 105 ? -2.160 4.059 -6.052 1.00 97.00 105 GLU A N 1
ATOM 766 C CA . GLU A 1 105 ? -1.833 5.290 -6.779 1.00 97.00 105 GLU A CA 1
ATOM 767 C C . GLU A 1 105 ? -0.355 5.333 -7.200 1.00 97.00 105 GLU A C 1
ATOM 769 O O . GLU A 1 105 ? -0.038 5.636 -8.346 1.00 97.00 105 GLU A O 1
ATOM 774 N N . LYS A 1 106 ? 0.579 4.952 -6.319 1.00 97.38 106 LYS A N 1
ATOM 775 C CA . LYS A 1 106 ? 2.019 4.937 -6.644 1.00 97.38 106 LYS A CA 1
ATOM 776 C C . LYS A 1 106 ? 2.351 3.980 -7.788 1.00 97.38 106 LYS A C 1
ATOM 778 O O . LYS A 1 106 ? 3.187 4.311 -8.633 1.00 97.38 106 LYS A O 1
ATOM 783 N N . LEU A 1 107 ? 1.716 2.808 -7.813 1.00 98.44 107 LEU A N 1
ATOM 784 C CA . LEU A 1 107 ? 1.871 1.844 -8.901 1.00 98.44 107 LEU A CA 1
ATOM 785 C C . LEU A 1 107 ? 1.252 2.379 -10.200 1.00 98.44 107 LEU A C 1
ATOM 787 O O . LEU A 1 107 ? 1.899 2.332 -11.249 1.00 98.44 107 LEU A O 1
ATOM 791 N N . GLU A 1 108 ? 0.049 2.954 -10.136 1.00 97.62 108 GLU A N 1
ATOM 792 C CA . GLU A 1 108 ? -0.637 3.517 -11.303 1.00 97.62 108 GLU A CA 1
ATOM 793 C C . GLU A 1 108 ? 0.090 4.734 -11.894 1.00 97.62 108 GLU A C 1
ATOM 795 O O . GLU A 1 108 ? 0.181 4.847 -13.117 1.00 97.62 108 GLU A O 1
ATOM 800 N N . VAL A 1 109 ? 0.685 5.599 -11.067 1.00 97.69 109 VAL A N 1
ATOM 801 C CA . VAL A 1 109 ? 1.502 6.737 -11.522 1.00 97.69 109 VAL A CA 1
ATOM 802 C C . VAL A 1 109 ? 2.766 6.266 -12.245 1.00 97.69 109 VAL A C 1
ATOM 804 O O . VAL A 1 109 ? 3.156 6.844 -13.262 1.00 97.69 109 VAL A O 1
ATOM 807 N N . ASN A 1 110 ? 3.412 5.194 -11.779 1.00 98.38 110 ASN A N 1
ATOM 808 C CA . ASN A 1 110 ? 4.542 4.613 -12.508 1.00 98.38 110 ASN A CA 1
ATOM 809 C C . ASN A 1 110 ? 4.109 4.119 -13.901 1.00 98.38 110 ASN A C 1
ATOM 811 O O . ASN A 1 110 ? 4.794 4.383 -14.891 1.00 98.38 110 ASN A O 1
ATOM 815 N N . ILE A 1 111 ? 2.943 3.474 -13.997 1.00 98.38 111 ILE A N 1
ATOM 816 C CA . ILE A 1 111 ? 2.380 3.014 -15.275 1.00 98.38 111 ILE A CA 1
ATOM 817 C C . ILE A 1 111 ? 2.046 4.207 -16.187 1.00 98.38 111 ILE A C 1
ATOM 819 O O . ILE A 1 111 ? 2.474 4.235 -17.342 1.00 98.38 111 ILE A O 1
ATOM 823 N N . SER A 1 112 ? 1.327 5.216 -15.684 1.00 97.50 112 SER A N 1
ATOM 824 C CA . SER A 1 112 ? 0.863 6.360 -16.486 1.00 97.50 112 SER A CA 1
ATOM 825 C C . SER A 1 112 ? 2.011 7.230 -16.999 1.00 97.50 112 SER A C 1
ATOM 827 O O . SER A 1 112 ? 1.961 7.749 -18.114 1.00 97.50 112 SER A O 1
ATOM 829 N N . THR A 1 113 ? 3.097 7.328 -16.231 1.00 97.31 113 THR A N 1
ATOM 830 C CA . THR A 1 113 ? 4.323 8.026 -16.642 1.00 97.31 113 THR A CA 1
ATOM 831 C C . THR A 1 113 ? 5.231 7.181 -17.535 1.00 97.31 113 THR A C 1
ATOM 833 O O . THR A 1 113 ? 6.287 7.662 -17.944 1.00 97.31 113 THR A O 1
ATOM 836 N N . SER A 1 114 ? 4.835 5.948 -17.877 1.00 97.38 114 SER A N 1
ATOM 837 C CA . SER A 1 114 ? 5.599 5.023 -18.727 1.00 97.38 114 SER A CA 1
ATOM 838 C C . SER A 1 114 ? 7.029 4.778 -18.232 1.00 97.38 114 SER A C 1
ATOM 840 O O . SER A 1 114 ? 7.945 4.618 -19.037 1.00 97.38 114 SER A O 1
ATOM 842 N N . LEU A 1 115 ? 7.236 4.789 -16.911 1.00 97.50 115 LEU A N 1
ATOM 843 C CA . LEU A 1 115 ? 8.542 4.578 -16.273 1.00 97.50 115 LEU A CA 1
ATOM 844 C C . LEU A 1 115 ? 9.644 5.570 -16.713 1.00 97.50 115 LEU A C 1
ATOM 846 O O . LEU A 1 115 ? 10.830 5.249 -16.647 1.00 97.50 115 LEU A O 1
ATOM 850 N N . LYS A 1 116 ? 9.271 6.777 -17.172 1.00 94.38 116 LYS A N 1
ATOM 851 C CA . LYS A 1 116 ? 10.203 7.758 -17.768 1.00 94.38 116 LYS A CA 1
ATOM 852 C C . LYS A 1 116 ? 11.325 8.206 -16.830 1.00 94.38 116 LYS A C 1
ATOM 854 O O . LYS A 1 116 ? 12.461 8.357 -17.272 1.00 94.38 116 LYS A O 1
ATOM 859 N N . ASP A 1 117 ? 11.011 8.437 -15.556 1.00 95.44 117 ASP A N 1
ATOM 860 C CA . ASP A 1 117 ? 11.989 8.837 -14.540 1.00 95.44 117 ASP A CA 1
ATOM 861 C C . ASP A 1 117 ? 12.255 7.668 -13.592 1.00 95.44 117 ASP A C 1
ATOM 863 O O . ASP A 1 117 ? 11.455 7.371 -12.701 1.00 95.44 117 ASP A O 1
ATOM 867 N N . PHE A 1 118 ? 13.399 7.011 -13.783 1.00 95.12 118 PHE A N 1
ATOM 868 C CA . PHE A 1 118 ? 13.797 5.855 -12.986 1.00 95.12 118 PHE A CA 1
ATOM 869 C C . PHE A 1 118 ? 13.839 6.152 -11.481 1.00 95.12 118 PHE A C 1
ATOM 871 O O . PHE A 1 118 ? 13.356 5.343 -10.690 1.00 95.12 118 PHE A O 1
ATOM 878 N N . ASN A 1 119 ? 14.390 7.298 -11.072 1.00 94.88 119 ASN A N 1
ATOM 879 C CA . ASN A 1 119 ? 14.572 7.617 -9.656 1.00 94.88 119 ASN A CA 1
ATOM 880 C C . ASN A 1 119 ? 13.224 7.858 -8.981 1.00 94.88 119 ASN A C 1
ATOM 882 O O . ASN A 1 119 ? 12.963 7.300 -7.913 1.00 94.88 119 ASN A O 1
ATOM 886 N N . GLN A 1 120 ? 12.342 8.620 -9.630 1.00 96.19 120 GLN A N 1
ATOM 887 C CA . GLN A 1 120 ? 10.996 8.836 -9.110 1.00 96.19 120 GLN A CA 1
ATOM 888 C C . GLN A 1 120 ? 10.181 7.539 -9.092 1.00 96.19 120 GLN A C 1
ATOM 890 O O . GLN A 1 120 ? 9.501 7.259 -8.104 1.00 96.19 120 GLN A O 1
ATOM 895 N N . CYS A 1 121 ? 10.269 6.716 -10.142 1.00 97.94 121 CYS A N 1
ATOM 896 C CA . CYS A 1 121 ? 9.541 5.448 -10.192 1.00 97.94 121 CYS A CA 1
ATOM 897 C C . CYS A 1 121 ? 10.013 4.476 -9.110 1.00 97.94 121 CYS A C 1
ATOM 899 O O . CYS A 1 121 ? 9.194 3.836 -8.447 1.00 97.94 121 CYS A O 1
ATOM 901 N N . LYS A 1 122 ? 11.329 4.412 -8.887 1.00 97.50 122 LYS A N 1
ATOM 902 C CA . LYS A 1 122 ? 11.951 3.610 -7.834 1.00 97.50 122 LYS A CA 1
ATOM 903 C C . LYS A 1 122 ? 11.523 4.086 -6.446 1.00 97.50 122 LYS A C 1
ATOM 905 O O . LYS A 1 122 ? 11.137 3.258 -5.629 1.00 97.50 122 LYS A O 1
ATOM 910 N N . ALA A 1 123 ? 11.517 5.396 -6.194 1.00 96.56 123 ALA A N 1
ATOM 911 C CA . ALA A 1 123 ? 11.045 5.957 -4.927 1.00 96.56 123 ALA A CA 1
ATOM 912 C C . ALA A 1 123 ? 9.566 5.623 -4.658 1.00 96.56 123 ALA A C 1
ATOM 914 O O . ALA A 1 123 ? 9.231 5.139 -3.577 1.00 96.56 123 ALA A O 1
ATOM 915 N N . ARG A 1 124 ? 8.687 5.796 -5.657 1.00 97.31 124 ARG A N 1
ATOM 916 C CA . ARG A 1 124 ? 7.264 5.426 -5.550 1.00 97.31 124 ARG A CA 1
ATOM 917 C C . ARG A 1 124 ? 7.078 3.935 -5.286 1.00 97.31 124 ARG A C 1
ATOM 919 O O . ARG A 1 124 ? 6.279 3.572 -4.428 1.00 97.31 124 ARG A O 1
ATOM 926 N N . LEU A 1 125 ? 7.835 3.077 -5.973 1.00 98.31 125 LEU A N 1
ATOM 927 C CA . LEU A 1 125 ? 7.770 1.630 -5.773 1.00 98.31 125 LEU A CA 1
ATOM 928 C C . LEU A 1 125 ? 8.220 1.225 -4.362 1.00 98.31 125 LEU A C 1
ATOM 930 O O . LEU A 1 125 ? 7.588 0.371 -3.744 1.00 98.31 125 LEU A O 1
ATOM 934 N N . PHE A 1 126 ? 9.276 1.848 -3.832 1.00 97.44 126 PHE A N 1
ATOM 935 C CA . PHE A 1 126 ? 9.710 1.596 -2.458 1.00 97.44 126 PHE A CA 1
ATOM 936 C C . PHE A 1 126 ? 8.674 2.032 -1.429 1.00 97.44 126 PHE A C 1
ATOM 938 O O . PHE A 1 126 ? 8.380 1.258 -0.523 1.00 97.44 126 PHE A O 1
ATOM 945 N N . LEU A 1 127 ? 8.081 3.217 -1.588 1.00 96.62 127 LEU A N 1
ATOM 946 C CA . LEU A 1 127 ? 7.000 3.668 -0.710 1.00 96.62 127 LEU A CA 1
ATOM 947 C C . LEU A 1 127 ? 5.783 2.736 -0.791 1.00 96.62 127 LEU A C 1
ATOM 949 O O . LEU A 1 127 ? 5.235 2.358 0.236 1.00 96.62 127 LEU A O 1
ATOM 953 N N . ALA A 1 128 ? 5.399 2.289 -1.991 1.00 98.06 128 ALA A N 1
ATOM 954 C CA . ALA A 1 128 ? 4.328 1.308 -2.171 1.00 98.06 128 ALA A CA 1
ATOM 955 C C . ALA A 1 128 ? 4.632 -0.014 -1.438 1.00 98.06 128 ALA A C 1
ATOM 957 O O . ALA A 1 128 ? 3.776 -0.543 -0.729 1.00 98.06 128 ALA A O 1
ATOM 958 N N . ARG A 1 129 ? 5.868 -0.521 -1.544 1.00 98.38 129 ARG A N 1
ATOM 959 C CA . ARG A 1 129 ? 6.313 -1.714 -0.806 1.00 98.38 129 ARG A CA 1
ATOM 960 C C . ARG A 1 129 ? 6.269 -1.494 0.704 1.00 98.38 129 ARG A C 1
ATOM 962 O O . ARG A 1 129 ? 5.828 -2.381 1.427 1.00 98.38 129 ARG A O 1
ATOM 969 N N . LYS A 1 130 ? 6.714 -0.330 1.177 1.00 96.75 130 LYS A N 1
ATOM 970 C CA . LYS A 1 130 ? 6.718 0.025 2.599 1.00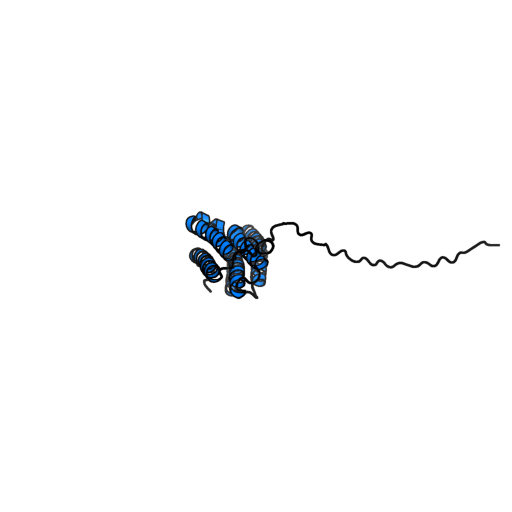 96.75 130 LYS A CA 1
ATOM 971 C C . LYS A 1 130 ? 5.293 0.099 3.155 1.00 96.75 130 LYS A C 1
ATOM 973 O O . LYS A 1 130 ? 5.022 -0.541 4.160 1.00 96.75 130 LYS A O 1
ATOM 978 N N . ASN A 1 131 ? 4.355 0.726 2.439 1.00 97.50 131 ASN A N 1
ATOM 979 C CA . ASN A 1 131 ? 2.928 0.728 2.797 1.00 97.50 131 ASN A CA 1
ATOM 980 C C . ASN A 1 131 ? 2.372 -0.691 2.965 1.00 97.50 131 ASN A C 1
ATOM 982 O O . ASN A 1 131 ? 1.633 -0.962 3.911 1.00 97.50 131 ASN A O 1
ATOM 986 N N . TYR A 1 132 ? 2.734 -1.603 2.057 1.00 98.31 132 TYR A N 1
ATOM 987 C CA . TYR A 1 132 ? 2.352 -3.004 2.179 1.00 98.31 132 TYR A CA 1
ATOM 988 C C . TYR A 1 132 ? 2.946 -3.639 3.443 1.00 98.31 132 TYR A C 1
ATOM 990 O O . TYR A 1 132 ? 2.197 -4.186 4.247 1.00 98.31 132 TYR A O 1
ATOM 998 N N . LEU A 1 133 ? 4.263 -3.543 3.641 1.00 97.69 133 LEU A N 1
ATOM 999 C CA . LEU A 1 133 ? 4.960 -4.179 4.763 1.00 97.69 133 LEU A CA 1
ATOM 1000 C C . LEU A 1 133 ? 4.508 -3.645 6.129 1.00 97.69 133 LEU A C 1
ATOM 1002 O O . LEU A 1 133 ? 4.286 -4.430 7.048 1.00 97.69 133 LEU A O 1
ATOM 1006 N N . ASP A 1 134 ? 4.338 -2.330 6.248 1.00 96.62 134 ASP A N 1
ATOM 1007 C CA . ASP A 1 134 ? 4.081 -1.668 7.528 1.00 96.62 134 ASP A CA 1
ATOM 1008 C C . ASP A 1 134 ? 2.619 -1.811 7.984 1.00 96.62 134 ASP A C 1
ATOM 1010 O O . ASP A 1 134 ? 2.337 -1.750 9.182 1.00 96.62 134 ASP A O 1
ATOM 1014 N N . VAL A 1 135 ? 1.676 -2.013 7.052 1.00 97.56 135 VAL A N 1
ATOM 1015 C CA . VAL A 1 135 ? 0.232 -1.973 7.358 1.00 97.56 135 VAL A CA 1
ATOM 1016 C C . VAL A 1 135 ? -0.513 -3.244 6.958 1.00 97.56 135 VAL A C 1
ATOM 1018 O O . VAL A 1 135 ? -1.357 -3.725 7.716 1.00 97.56 135 VAL A O 1
ATOM 1021 N N . LEU A 1 136 ? -0.232 -3.798 5.779 1.00 97.12 136 LEU A N 1
ATOM 1022 C CA . LEU A 1 136 ? -1.054 -4.853 5.176 1.00 97.12 136 LEU A CA 1
ATOM 1023 C C . LEU A 1 136 ? -0.465 -6.255 5.395 1.00 97.12 136 LEU A C 1
ATOM 1025 O O . LEU A 1 136 ? -1.201 -7.207 5.656 1.00 97.12 136 LEU A O 1
ATOM 1029 N N . ASP A 1 137 ? 0.860 -6.393 5.355 1.00 97.44 137 ASP A N 1
ATOM 1030 C CA . ASP A 1 137 ? 1.531 -7.694 5.397 1.00 97.44 137 ASP A CA 1
ATOM 1031 C C . ASP A 1 137 ? 1.200 -8.478 6.667 1.00 97.44 137 ASP A C 1
ATOM 1033 O O . ASP A 1 137 ? 0.953 -9.675 6.594 1.00 97.44 137 ASP A O 1
ATOM 1037 N N . GLY A 1 138 ? 1.118 -7.825 7.831 1.00 94.88 138 GLY A N 1
ATOM 1038 C CA . GLY A 1 138 ? 0.945 -8.520 9.111 1.00 94.88 138 GLY A CA 1
ATOM 1039 C C . GLY A 1 138 ? -0.286 -9.436 9.163 1.00 94.88 138 GLY A C 1
ATOM 1040 O O . GLY A 1 138 ? -0.186 -10.594 9.579 1.00 94.88 138 GLY A O 1
ATOM 1041 N N . ASN A 1 139 ? -1.443 -8.948 8.706 1.00 92.25 139 ASN A N 1
ATOM 1042 C CA . ASN A 1 139 ? -2.666 -9.753 8.670 1.00 92.25 139 ASN A CA 1
ATOM 1043 C C . ASN A 1 139 ? -2.638 -10.770 7.530 1.00 92.25 139 ASN A C 1
ATOM 1045 O O . ASN A 1 139 ? -3.048 -11.913 7.731 1.00 92.25 139 ASN A O 1
ATOM 1049 N N . LEU A 1 140 ? -2.150 -10.381 6.354 1.00 94.38 140 LEU A N 1
ATOM 1050 C CA . LEU A 1 140 ? -2.107 -11.265 5.197 1.00 94.38 140 LEU A CA 1
ATOM 1051 C C . LEU A 1 140 ? -1.136 -12.428 5.441 1.00 94.38 140 LEU A C 1
ATOM 1053 O O . LEU A 1 140 ? -1.544 -13.578 5.376 1.00 94.38 140 LEU A O 1
ATOM 1057 N N . LYS A 1 141 ? 0.095 -12.165 5.883 1.00 96.75 141 LYS A N 1
ATOM 1058 C CA . LYS A 1 141 ? 1.111 -13.169 6.240 1.00 96.75 141 LYS A CA 1
ATOM 1059 C C . LYS A 1 141 ? 0.640 -14.166 7.295 1.00 96.75 141 LYS A C 1
ATOM 1061 O O . LYS A 1 141 ? 0.978 -15.343 7.215 1.00 96.75 141 LYS A O 1
ATOM 1066 N N . LYS A 1 142 ? -0.141 -13.715 8.281 1.00 96.56 142 LYS A N 1
ATOM 1067 C CA . LYS A 1 142 ? -0.695 -14.594 9.322 1.00 96.56 142 LYS A CA 1
ATOM 1068 C C . LYS A 1 142 ? -1.706 -15.602 8.763 1.00 96.56 142 LYS A C 1
ATOM 1070 O O . LYS A 1 142 ? -1.789 -16.709 9.283 1.00 96.56 142 LYS A O 1
ATOM 1075 N N . ASN A 1 143 ? -2.483 -15.217 7.751 1.00 96.31 143 ASN A N 1
ATOM 1076 C CA . ASN A 1 143 ? -3.609 -16.011 7.245 1.00 96.31 143 ASN A CA 1
ATOM 1077 C C . ASN A 1 143 ? -3.330 -16.689 5.887 1.00 96.31 143 ASN A C 1
ATOM 1079 O O . ASN A 1 143 ? -3.953 -17.700 5.575 1.00 96.31 143 ASN A O 1
ATOM 1083 N N . LYS A 1 144 ? -2.430 -16.110 5.088 1.00 96.94 144 LYS A N 1
ATOM 1084 C CA . LYS A 1 144 ? -2.067 -16.442 3.701 1.00 96.94 144 LYS A CA 1
ATOM 1085 C C . LYS A 1 144 ? -0.571 -16.155 3.459 1.00 96.94 144 LYS A C 1
ATOM 1087 O O . LYS A 1 144 ? -0.218 -15.242 2.707 1.00 96.94 144 LYS A O 1
ATOM 1092 N N . PRO A 1 145 ? 0.348 -16.862 4.141 1.00 96.75 145 PRO A N 1
ATOM 1093 C CA . PRO A 1 145 ? 1.789 -16.605 4.038 1.00 96.75 145 PRO A CA 1
ATOM 1094 C C . PRO A 1 145 ? 2.334 -16.721 2.604 1.00 96.75 145 PRO A C 1
ATOM 1096 O O . PRO A 1 145 ? 3.265 -16.004 2.238 1.00 96.75 145 PRO A O 1
ATOM 1099 N N . GLU A 1 146 ? 1.748 -17.591 1.784 1.00 97.44 146 GLU A N 1
ATOM 1100 C CA . GLU A 1 146 ? 2.063 -17.755 0.367 1.00 97.44 146 GLU A CA 1
ATOM 1101 C C . GLU A 1 146 ? 1.745 -16.504 -0.460 1.00 97.44 146 GLU A C 1
ATOM 1103 O O . GLU A 1 146 ? 2.581 -16.076 -1.260 1.00 97.44 146 GLU A O 1
ATOM 1108 N N . ASP A 1 147 ? 0.595 -15.874 -0.213 1.00 97.69 147 ASP A N 1
ATOM 1109 C CA . ASP A 1 147 ? 0.185 -14.642 -0.888 1.00 97.69 147 ASP A CA 1
ATOM 1110 C C . ASP A 1 147 ? 1.068 -13.468 -0.444 1.00 97.69 147 ASP A C 1
ATOM 1112 O O . ASP A 1 147 ? 1.478 -12.651 -1.269 1.00 97.69 147 ASP A O 1
ATOM 1116 N N . SER A 1 148 ? 1.451 -13.428 0.839 1.00 97.88 148 SER A N 1
ATOM 1117 C CA . SER A 1 148 ? 2.378 -12.417 1.372 1.00 97.88 148 SER A CA 1
ATOM 1118 C C . SER A 1 148 ? 3.732 -12.501 0.677 1.00 97.88 148 SER A C 1
ATOM 1120 O O . SER A 1 148 ? 4.249 -11.507 0.157 1.00 97.88 148 SER A O 1
ATOM 1122 N N . LEU A 1 149 ? 4.278 -13.714 0.572 1.00 97.69 149 LEU A N 1
ATOM 1123 C CA . LEU A 1 149 ? 5.527 -13.944 -0.140 1.00 97.69 149 LEU A CA 1
ATOM 1124 C C . LEU A 1 149 ? 5.402 -13.609 -1.634 1.00 97.69 149 LEU A C 1
ATOM 1126 O O . LEU A 1 149 ? 6.346 -13.070 -2.217 1.00 97.69 149 LEU A O 1
ATOM 1130 N N . ALA A 1 150 ? 4.262 -13.912 -2.260 1.00 98.06 150 ALA A N 1
ATOM 1131 C CA . ALA A 1 150 ? 4.008 -13.588 -3.660 1.00 98.06 150 ALA A CA 1
ATOM 1132 C C . ALA A 1 150 ? 3.976 -12.072 -3.907 1.00 98.06 150 ALA A C 1
ATOM 1134 O O . ALA A 1 150 ? 4.568 -11.615 -4.884 1.00 98.06 150 ALA A O 1
ATOM 1135 N N . ILE A 1 151 ? 3.365 -11.288 -3.013 1.00 98.56 151 ILE A N 1
ATOM 1136 C CA . ILE A 1 151 ? 3.362 -9.820 -3.093 1.00 98.56 151 ILE A CA 1
ATOM 1137 C C . ILE A 1 151 ? 4.782 -9.265 -2.944 1.00 98.56 151 ILE A C 1
ATOM 1139 O O . ILE A 1 151 ? 5.207 -8.440 -3.754 1.00 98.56 151 ILE A O 1
ATOM 1143 N N . ILE A 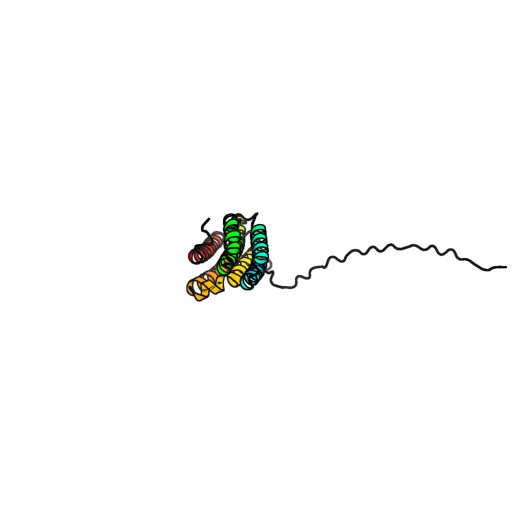1 152 ? 5.547 -9.744 -1.956 1.00 98.44 152 ILE A N 1
ATOM 1144 C CA . ILE A 1 152 ? 6.934 -9.306 -1.729 1.00 98.44 152 ILE A CA 1
ATOM 1145 C C . ILE A 1 152 ? 7.795 -9.570 -2.971 1.00 98.44 152 ILE A C 1
ATOM 1147 O O . ILE A 1 152 ? 8.491 -8.667 -3.435 1.00 98.44 152 ILE A O 1
ATOM 1151 N N . LYS A 1 153 ? 7.695 -10.774 -3.550 1.00 98.44 153 LYS A N 1
ATOM 1152 C CA . LYS A 1 153 ? 8.372 -11.117 -4.809 1.00 98.44 153 LYS A CA 1
ATOM 1153 C C . LYS A 1 153 ? 7.880 -10.265 -5.978 1.00 98.44 153 LYS A C 1
ATOM 1155 O O . LYS A 1 153 ? 8.683 -9.863 -6.812 1.00 98.44 153 LYS A O 1
ATOM 1160 N N . GLY A 1 154 ? 6.590 -9.937 -6.017 1.00 98.75 154 GLY A N 1
ATOM 1161 C CA . GLY A 1 154 ? 6.028 -9.001 -6.985 1.00 98.75 154 GLY A CA 1
ATOM 1162 C C . GLY A 1 154 ? 6.714 -7.634 -6.925 1.00 98.75 154 GLY A C 1
ATOM 1163 O O . GLY A 1 154 ? 7.080 -7.086 -7.959 1.00 98.75 154 GLY A O 1
ATOM 1164 N N . PHE A 1 155 ? 6.977 -7.089 -5.736 1.00 98.75 155 PHE A N 1
ATOM 1165 C CA . PHE A 1 155 ? 7.730 -5.834 -5.624 1.00 98.75 155 PHE A CA 1
ATOM 1166 C C . PHE A 1 155 ? 9.168 -5.951 -6.153 1.00 98.75 155 PHE A C 1
ATOM 1168 O O . PHE A 1 155 ? 9.661 -5.009 -6.776 1.00 98.75 155 PHE A O 1
ATOM 1175 N N . ASP A 1 156 ? 9.832 -7.094 -5.956 1.00 98.62 156 ASP A N 1
ATOM 1176 C CA . ASP A 1 156 ? 11.169 -7.347 -6.515 1.00 98.62 156 ASP A CA 1
ATOM 1177 C C . ASP A 1 156 ? 11.135 -7.447 -8.053 1.00 98.62 156 ASP A C 1
ATOM 1179 O O . ASP A 1 156 ? 11.981 -6.876 -8.744 1.00 98.62 156 ASP A O 1
ATOM 1183 N N . GLU A 1 157 ? 10.122 -8.115 -8.608 1.00 98.69 157 GLU A N 1
ATOM 1184 C CA . GLU A 1 157 ? 9.895 -8.212 -10.054 1.00 98.69 157 GLU A CA 1
ATOM 1185 C C . GLU A 1 157 ? 9.570 -6.851 -10.683 1.00 98.69 157 GLU A C 1
ATOM 1187 O O . GLU A 1 157 ? 10.108 -6.518 -11.741 1.00 98.69 157 GLU A O 1
ATOM 1192 N N . ALA A 1 158 ? 8.740 -6.041 -10.022 1.00 98.69 158 ALA A N 1
ATOM 1193 C CA . ALA A 1 158 ? 8.425 -4.686 -10.455 1.00 98.69 158 ALA A CA 1
ATOM 1194 C C . ALA A 1 158 ? 9.679 -3.801 -10.438 1.00 98.69 158 ALA A C 1
ATOM 1196 O O . ALA A 1 158 ? 9.917 -3.053 -11.384 1.00 98.69 158 ALA A O 1
ATOM 1197 N N . LEU A 1 159 ? 10.529 -3.927 -9.411 1.00 98.44 159 LEU A N 1
ATOM 1198 C CA . LEU A 1 159 ? 11.797 -3.199 -9.332 1.00 98.44 159 LEU A CA 1
ATOM 1199 C C . LEU A 1 159 ? 12.737 -3.599 -10.470 1.00 98.44 159 LEU A C 1
ATOM 1201 O O . LEU A 1 159 ? 13.366 -2.734 -11.075 1.00 98.44 159 LEU A O 1
ATOM 1205 N N . ALA A 1 160 ? 12.811 -4.891 -10.796 1.00 98.00 160 ALA A N 1
ATOM 1206 C CA . ALA A 1 160 ? 13.581 -5.362 -11.941 1.00 98.00 160 ALA A CA 1
ATOM 1207 C C . ALA A 1 160 ? 13.033 -4.813 -13.273 1.00 98.00 160 ALA A C 1
ATOM 1209 O O . ALA A 1 160 ? 13.817 -4.446 -14.149 1.00 98.00 160 ALA A O 1
ATOM 1210 N N . ALA A 1 161 ? 11.706 -4.712 -13.411 1.00 98.44 161 ALA A N 1
ATOM 1211 C CA . ALA A 1 161 ? 11.041 -4.168 -14.594 1.00 98.44 161 ALA A CA 1
ATOM 1212 C C . ALA A 1 161 ? 11.221 -2.646 -14.762 1.00 98.44 161 ALA A C 1
ATOM 1214 O O . ALA A 1 161 ? 11.152 -2.154 -15.884 1.00 98.44 161 ALA A O 1
ATOM 1215 N N . LEU A 1 162 ? 11.535 -1.892 -13.698 1.00 97.56 162 LEU A N 1
ATOM 1216 C CA . LEU A 1 162 ? 11.939 -0.481 -13.827 1.00 97.56 162 LEU A CA 1
ATOM 1217 C C . LEU A 1 162 ? 13.22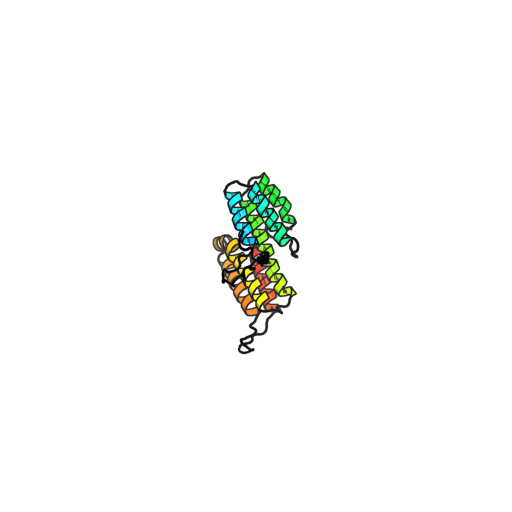6 -0.301 -14.652 1.00 97.56 162 LEU A C 1
ATOM 1219 O O . LEU A 1 162 ? 13.501 0.799 -15.131 1.00 97.56 162 LEU A O 1
ATOM 1223 N N . GLY A 1 163 ? 14.019 -1.362 -14.816 1.00 95.31 163 GLY A N 1
ATOM 1224 C CA . GLY A 1 163 ? 15.312 -1.306 -15.481 1.00 95.31 163 GLY A CA 1
ATOM 1225 C C . GLY A 1 163 ? 16.392 -0.690 -14.590 1.00 95.31 163 GLY A C 1
ATOM 1226 O O . GLY A 1 163 ? 16.342 -0.751 -13.364 1.00 95.31 163 GLY A O 1
ATOM 1227 N N . ASN A 1 164 ? 17.427 -0.142 -15.216 1.00 94.25 164 ASN A N 1
ATOM 1228 C CA . ASN A 1 164 ? 18.510 0.565 -14.542 1.00 94.25 164 ASN A CA 1
ATOM 1229 C C . ASN A 1 164 ? 19.156 1.524 -15.553 1.00 94.25 164 ASN A C 1
ATOM 1231 O O . ASN A 1 164 ? 19.600 1.055 -16.599 1.00 94.25 164 ASN A O 1
ATOM 1235 N N . PRO A 1 165 ? 19.251 2.838 -15.295 1.00 92.94 165 PRO A N 1
ATOM 1236 C CA . PRO A 1 165 ? 19.935 3.756 -16.206 1.00 92.94 165 PRO A CA 1
ATOM 1237 C C . PRO A 1 165 ? 21.437 3.453 -16.355 1.00 92.94 165 PRO A C 1
ATOM 1239 O O . PRO A 1 165 ? 22.026 3.807 -17.376 1.00 92.94 165 PRO A O 1
ATOM 1242 N N . GLY A 1 166 ? 22.041 2.755 -15.387 1.00 92.12 166 GLY A N 1
ATOM 1243 C CA . GLY A 1 166 ? 23.477 2.495 -15.337 1.00 92.12 166 GLY A CA 1
ATOM 1244 C C . GLY A 1 166 ? 24.274 3.709 -14.854 1.00 92.12 166 GLY A C 1
ATOM 1245 O O . GLY A 1 166 ? 23.803 4.846 -14.901 1.00 92.12 166 GLY A O 1
ATOM 1246 N N . LEU A 1 167 ? 25.503 3.481 -14.389 1.00 91.31 167 LEU A N 1
ATOM 1247 C CA . LEU A 1 167 ? 26.418 4.569 -14.039 1.00 91.31 167 LEU A CA 1
ATOM 1248 C C . LEU A 1 167 ? 27.075 5.066 -15.330 1.00 91.31 167 LEU A C 1
ATOM 1250 O O . LEU A 1 167 ? 27.807 4.317 -15.972 1.00 91.31 167 LEU A O 1
ATOM 1254 N N . PHE A 1 168 ? 26.756 6.292 -15.754 1.00 90.19 168 PHE A N 1
ATOM 1255 C CA . PHE A 1 168 ? 27.160 6.832 -17.064 1.00 90.19 168 PHE A CA 1
ATOM 1256 C C . PHE A 1 168 ? 26.775 5.920 -18.250 1.00 90.19 168 PHE A C 1
ATOM 1258 O O . PHE A 1 168 ? 27.475 5.852 -19.255 1.00 90.19 168 PHE A O 1
ATOM 1265 N N . GLY A 1 169 ? 25.665 5.183 -18.123 1.00 84.75 169 GLY A N 1
ATOM 1266 C CA . GLY A 1 169 ? 25.184 4.234 -19.134 1.00 84.75 169 GLY A CA 1
ATOM 1267 C C . GLY A 1 169 ? 25.815 2.837 -19.070 1.00 84.75 169 GLY A C 1
ATOM 1268 O O . GLY A 1 169 ? 25.306 1.914 -19.708 1.00 84.75 169 GLY A O 1
ATOM 1269 N N . ILE A 1 170 ? 26.862 2.631 -18.264 1.00 89.94 170 ILE A N 1
ATOM 1270 C CA . ILE A 1 170 ? 27.435 1.300 -18.033 1.00 89.94 170 ILE A CA 1
ATOM 1271 C C . ILE A 1 170 ? 26.470 0.489 -17.160 1.00 89.94 170 ILE A C 1
ATOM 1273 O O . ILE A 1 170 ? 26.035 0.940 -16.098 1.00 89.94 170 ILE A O 1
ATOM 1277 N N . GLY A 1 171 ? 26.126 -0.720 -17.614 1.00 91.00 171 GLY A N 1
ATOM 1278 C CA . GLY A 1 171 ? 25.171 -1.597 -16.928 1.00 91.00 171 GLY A CA 1
ATOM 1279 C C . GLY A 1 171 ? 23.703 -1.204 -17.122 1.00 91.00 171 GLY A C 1
ATOM 1280 O O . GLY A 1 171 ? 22.850 -1.644 -16.345 1.00 91.00 171 GLY A O 1
ATOM 1281 N N . ARG A 1 172 ? 23.397 -0.383 -18.139 1.00 94.44 172 ARG A N 1
ATOM 1282 C CA . ARG A 1 172 ? 22.028 0.023 -18.463 1.00 94.44 172 ARG A CA 1
ATOM 1283 C C . ARG A 1 172 ? 21.145 -1.192 -18.758 1.00 94.44 172 ARG A C 1
ATOM 1285 O O . ARG A 1 172 ? 21.495 -2.055 -19.559 1.00 94.44 172 ARG A O 1
ATOM 1292 N N . LYS A 1 173 ? 19.962 -1.210 -18.153 1.00 95.81 173 LYS A N 1
ATOM 1293 C CA . LYS A 1 173 ? 18.858 -2.118 -18.462 1.00 95.81 173 LYS A CA 1
ATOM 1294 C C . LYS A 1 173 ? 17.645 -1.276 -18.854 1.00 95.81 173 LYS A C 1
ATOM 1296 O O . LYS A 1 173 ? 17.281 -0.383 -18.085 1.00 95.81 173 LYS A O 1
ATOM 1301 N N . PRO A 1 174 ? 17.042 -1.498 -20.032 1.00 95.69 174 PRO A N 1
ATOM 1302 C CA . PRO A 1 174 ? 15.832 -0.782 -20.409 1.00 95.69 174 PRO A CA 1
ATOM 1303 C C . PRO A 1 174 ? 14.689 -1.129 -19.450 1.00 95.69 174 PRO A C 1
ATOM 1305 O O . PRO A 1 174 ? 14.644 -2.231 -18.903 1.00 95.69 174 PRO A O 1
ATOM 1308 N N . ALA A 1 175 ? 13.788 -0.172 -19.247 1.00 97.62 175 ALA A N 1
ATOM 1309 C CA . ALA A 1 175 ? 12.552 -0.415 -18.522 1.00 97.62 175 ALA A CA 1
ATOM 1310 C C . ALA A 1 175 ? 11.621 -1.311 -19.354 1.00 97.62 175 ALA A C 1
ATOM 1312 O O . ALA A 1 175 ? 11.568 -1.198 -20.580 1.00 97.62 175 ALA A O 1
ATOM 1313 N N . ASP A 1 176 ? 10.867 -2.166 -18.674 1.00 98.44 176 ASP A N 1
ATOM 1314 C CA . ASP A 1 176 ? 9.862 -3.055 -19.244 1.00 98.44 176 ASP A CA 1
ATOM 1315 C C . ASP A 1 176 ? 8.488 -2.670 -18.682 1.00 98.44 176 ASP A C 1
ATOM 1317 O O . ASP A 1 176 ? 8.054 -3.137 -17.625 1.00 98.44 176 ASP A O 1
ATOM 1321 N N . LEU A 1 177 ? 7.807 -1.765 -19.390 1.00 98.50 177 LEU A N 1
ATOM 1322 C CA . LEU A 1 177 ? 6.499 -1.257 -18.978 1.00 98.50 177 LEU A CA 1
ATOM 1323 C C . LEU A 1 177 ? 5.440 -2.364 -18.924 1.00 98.50 177 LEU A C 1
ATOM 1325 O O . LEU A 1 177 ? 4.584 -2.346 -18.037 1.00 98.50 177 LEU A O 1
ATOM 1329 N N . ALA A 1 178 ? 5.487 -3.324 -19.851 1.00 98.56 178 ALA A N 1
ATOM 1330 C CA . ALA A 1 178 ? 4.509 -4.403 -19.915 1.00 98.56 178 ALA A CA 1
ATOM 1331 C C . ALA A 1 178 ? 4.637 -5.313 -18.690 1.00 98.56 178 ALA A C 1
ATOM 1333 O O . ALA A 1 178 ? 3.647 -5.559 -17.995 1.00 98.56 178 ALA A O 1
ATOM 1334 N N . ARG A 1 179 ? 5.867 -5.732 -18.367 1.00 98.56 179 ARG A N 1
ATOM 1335 C CA . ARG A 1 179 ? 6.143 -6.532 -17.173 1.00 98.56 179 ARG A CA 1
ATOM 1336 C C . ARG A 1 179 ? 5.830 -5.771 -15.893 1.00 98.56 179 ARG A C 1
ATOM 1338 O O . ARG A 1 179 ? 5.179 -6.330 -15.017 1.00 98.56 179 ARG A O 1
ATOM 1345 N N . PHE A 1 180 ? 6.219 -4.497 -15.793 1.00 98.75 180 PHE A N 1
ATOM 1346 C CA . PHE A 1 180 ? 5.882 -3.677 -14.626 1.00 98.75 180 PHE A CA 1
ATOM 1347 C C . PHE A 1 180 ? 4.367 -3.618 -14.413 1.00 98.75 180 PHE A C 1
ATOM 1349 O O . PHE A 1 180 ? 3.890 -3.858 -13.307 1.00 98.75 180 PHE A O 1
ATOM 1356 N N . THR A 1 181 ? 3.610 -3.349 -15.480 1.00 98.81 181 THR A N 1
ATOM 1357 C CA . THR A 1 181 ? 2.145 -3.262 -15.430 1.00 98.81 181 THR A CA 1
ATOM 1358 C C . THR A 1 181 ? 1.533 -4.587 -14.990 1.00 98.81 181 THR A C 1
ATOM 1360 O O . THR A 1 181 ? 0.707 -4.604 -14.080 1.00 98.81 181 THR A O 1
ATOM 1363 N N . GLN A 1 182 ? 1.955 -5.705 -15.585 1.00 98.69 182 GLN A N 1
ATOM 1364 C CA . GLN A 1 182 ? 1.464 -7.032 -15.214 1.00 98.69 182 GLN A CA 1
ATOM 1365 C C . GLN A 1 182 ? 1.724 -7.335 -13.733 1.00 98.69 182 GLN A C 1
ATOM 1367 O O . GLN A 1 182 ? 0.818 -7.764 -13.017 1.00 98.69 182 GLN A O 1
ATOM 1372 N N . THR A 1 183 ? 2.946 -7.088 -13.262 1.00 98.62 183 THR A N 1
ATOM 1373 C CA . THR A 1 183 ? 3.330 -7.343 -11.875 1.00 98.62 183 THR A CA 1
ATOM 1374 C C . THR A 1 183 ? 2.586 -6.427 -10.899 1.00 98.62 183 THR A C 1
ATOM 1376 O O . THR A 1 183 ? 2.076 -6.913 -9.892 1.00 98.62 183 THR A O 1
ATOM 1379 N N . ALA A 1 184 ? 2.448 -5.134 -11.207 1.00 98.56 184 ALA A N 1
ATOM 1380 C CA . ALA A 1 184 ? 1.683 -4.187 -10.394 1.00 98.56 184 ALA A CA 1
ATOM 1381 C C . ALA A 1 184 ? 0.217 -4.621 -10.238 1.00 98.56 184 ALA A C 1
ATOM 1383 O O . ALA A 1 184 ? -0.290 -4.693 -9.120 1.00 98.56 184 ALA A O 1
ATOM 1384 N N . ARG A 1 185 ? -0.442 -5.015 -11.337 1.00 98.38 185 ARG A N 1
ATOM 1385 C CA . ARG A 1 185 ? -1.825 -5.517 -11.296 1.00 98.38 185 ARG A CA 1
ATOM 1386 C C . ARG A 1 185 ? -1.959 -6.821 -10.521 1.00 98.38 185 ARG A C 1
ATOM 1388 O O . ARG A 1 185 ? -2.960 -7.016 -9.844 1.00 98.38 185 ARG A O 1
ATOM 1395 N N . LYS A 1 186 ? -0.952 -7.696 -10.572 1.00 98.44 186 LYS A N 1
ATOM 1396 C CA . LYS A 1 186 ? -0.930 -8.916 -9.758 1.00 98.44 186 LYS A CA 1
ATOM 1397 C C . LYS A 1 186 ? -0.838 -8.596 -8.264 1.00 98.44 186 LYS A C 1
ATOM 1399 O O . LYS A 1 186 ? -1.586 -9.183 -7.493 1.00 98.44 186 LYS A O 1
ATOM 1404 N N . ILE A 1 187 ? 0.026 -7.656 -7.867 1.00 98.56 187 ILE A N 1
ATOM 1405 C CA . ILE A 1 187 ? 0.121 -7.186 -6.473 1.00 98.56 187 ILE A CA 1
ATOM 1406 C C . ILE A 1 187 ? -1.234 -6.647 -6.006 1.00 98.56 187 ILE A C 1
ATOM 1408 O O . ILE A 1 187 ? -1.730 -7.071 -4.964 1.00 98.56 187 ILE A O 1
ATOM 1412 N N . GLU A 1 188 ? -1.841 -5.749 -6.789 1.00 97.56 188 GLU A N 1
ATOM 1413 C CA . GLU A 1 188 ? -3.160 -5.185 -6.490 1.00 97.56 188 GLU A CA 1
ATOM 1414 C C . GLU A 1 188 ? -4.208 -6.290 -6.321 1.00 97.56 188 GLU A C 1
ATOM 1416 O O . GLU A 1 188 ? -4.832 -6.367 -5.268 1.00 97.56 188 GLU A O 1
ATOM 1421 N N . ALA A 1 189 ? -4.330 -7.195 -7.295 1.00 96.81 189 ALA A N 1
ATOM 1422 C CA . ALA A 1 189 ? -5.318 -8.269 -7.271 1.00 96.81 189 ALA A CA 1
ATOM 1423 C C . ALA A 1 189 ? -5.141 -9.223 -6.078 1.00 96.81 189 ALA A C 1
ATOM 1425 O O . ALA A 1 189 ? -6.131 -9.648 -5.484 1.00 96.81 189 ALA A O 1
ATOM 1426 N N . THR A 1 190 ? -3.903 -9.556 -5.693 1.00 97.25 190 THR A N 1
ATOM 1427 C CA . THR A 1 190 ? -3.656 -10.394 -4.509 1.00 97.25 190 THR A CA 1
ATOM 1428 C C . THR A 1 190 ? -4.092 -9.686 -3.223 1.00 97.25 190 THR A C 1
ATOM 1430 O O . THR A 1 190 ? -4.734 -10.306 -2.377 1.00 97.25 190 THR A O 1
ATOM 1433 N N . ILE A 1 191 ? -3.805 -8.385 -3.080 1.00 96.75 191 ILE A N 1
ATOM 1434 C CA . ILE A 1 191 ? -4.248 -7.604 -1.914 1.00 96.75 191 ILE A CA 1
ATOM 1435 C C . ILE A 1 191 ? -5.780 -7.515 -1.880 1.00 96.75 191 ILE A C 1
ATOM 1437 O O . ILE A 1 191 ? -6.386 -7.811 -0.852 1.00 96.75 191 ILE A O 1
ATOM 1441 N N . GLU A 1 192 ? -6.414 -7.145 -2.994 1.00 94.81 192 GLU A N 1
ATOM 1442 C CA . GLU A 1 192 ? -7.871 -6.990 -3.106 1.00 94.81 192 GLU A CA 1
ATOM 1443 C C . GLU A 1 192 ? -8.618 -8.318 -2.889 1.00 94.81 192 GLU A C 1
ATOM 1445 O O . GLU A 1 192 ? -9.692 -8.337 -2.286 1.00 94.81 192 GLU A O 1
ATOM 1450 N N . GLY A 1 193 ? -8.029 -9.442 -3.314 1.00 93.75 193 GLY A N 1
ATOM 1451 C CA . GLY A 1 193 ? -8.577 -10.780 -3.090 1.00 93.75 193 GLY A CA 1
ATOM 1452 C C . GLY A 1 193 ? -8.609 -11.189 -1.615 1.00 93.75 193 GLY A C 1
ATOM 1453 O O . GLY A 1 193 ? -9.541 -11.870 -1.186 1.00 93.75 193 GLY A O 1
ATOM 1454 N N . PHE A 1 194 ? -7.631 -10.746 -0.817 1.00 93.31 194 PHE A N 1
ATOM 1455 C CA . PHE A 1 194 ? -7.624 -10.968 0.631 1.00 93.31 194 PHE A CA 1
ATOM 1456 C C . PHE A 1 194 ? -8.507 -9.950 1.369 1.00 93.31 194 PHE A C 1
ATOM 1458 O O . PHE A 1 194 ? -9.315 -10.316 2.225 1.00 93.31 194 PHE A O 1
ATOM 1465 N N . TYR A 1 195 ? -8.394 -8.668 1.015 1.00 91.19 195 TYR A N 1
ATOM 1466 C CA . TYR A 1 195 ? -9.157 -7.570 1.604 1.00 91.19 195 TYR A CA 1
ATOM 1467 C C . TYR A 1 195 ? -10.373 -7.208 0.752 1.00 91.19 195 TYR A C 1
ATOM 1469 O O . TYR A 1 195 ? -10.465 -6.124 0.180 1.00 91.19 195 TYR A O 1
ATOM 1477 N N . THR A 1 196 ? -11.363 -8.096 0.725 1.00 83.12 196 THR A N 1
ATOM 1478 C CA . THR A 1 196 ? -12.561 -7.961 -0.128 1.00 83.12 196 THR A CA 1
ATOM 1479 C C . THR A 1 196 ? -13.334 -6.647 0.056 1.00 83.12 196 THR A C 1
ATOM 1481 O O . THR A 1 196 ? -14.022 -6.202 -0.858 1.00 83.12 196 THR A O 1
ATOM 1484 N N . ARG A 1 197 ? -13.199 -5.982 1.211 1.00 82.50 197 ARG A N 1
ATOM 1485 C CA . ARG A 1 197 ? -13.831 -4.687 1.526 1.00 82.50 197 ARG A CA 1
ATOM 1486 C C . ARG A 1 197 ? -13.018 -3.452 1.129 1.00 82.50 197 ARG A C 1
ATOM 1488 O O . ARG A 1 197 ? -13.470 -2.331 1.386 1.00 82.50 197 ARG A O 1
ATOM 1495 N N . PHE A 1 198 ? -11.828 -3.617 0.549 1.00 82.50 198 PHE A N 1
ATOM 1496 C CA . PHE A 1 198 ? -11.019 -2.485 0.083 1.00 82.50 198 PHE A CA 1
ATOM 1497 C C . PHE A 1 198 ? -11.598 -1.849 -1.188 1.00 82.50 198 PHE A C 1
ATOM 1499 O O . PHE A 1 198 ? -11.529 -0.635 -1.369 1.00 82.50 198 PHE A O 1
ATOM 1506 N N . VAL A 1 199 ? -12.264 -2.656 -2.012 1.00 63.00 199 VAL A N 1
ATOM 1507 C CA . VAL A 1 199 ? -12.719 -2.281 -3.363 1.00 63.00 199 VAL A CA 1
ATOM 1508 C C . VAL A 1 199 ? -14.216 -2.471 -3.577 1.00 63.00 199 VAL A C 1
ATOM 1510 O O . VAL A 1 199 ? -14.699 -2.304 -4.690 1.00 63.00 199 VAL A O 1
ATOM 1513 N N . GLN A 1 200 ? -14.963 -2.790 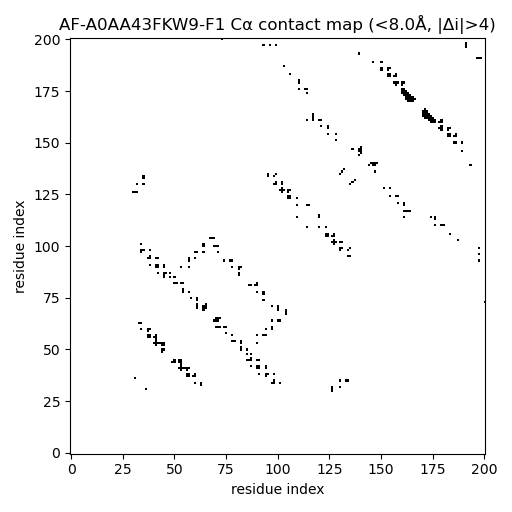-2.518 1.00 57.53 200 GLN A N 1
ATOM 1514 C CA . GLN A 1 200 ? -16.416 -2.637 -2.533 1.00 57.53 200 GLN A CA 1
ATOM 1515 C C . GLN A 1 200 ? -16.720 -1.131 -2.537 1.00 57.53 200 GLN A C 1
ATOM 1517 O O . GLN A 1 200 ? -16.826 -0.499 -1.484 1.00 57.53 200 GLN A O 1
ATOM 1522 N N . GLN A 1 201 ? -16.733 -0.569 -3.745 1.00 49.34 201 GLN A N 1
ATOM 1523 C CA . GLN A 1 201 ? -17.180 0.772 -4.109 1.00 49.34 201 GLN A CA 1
ATOM 1524 C C . GLN A 1 201 ? -18.364 0.625 -5.058 1.00 49.34 201 GLN A C 1
ATOM 1526 O O . GLN A 1 201 ? -18.247 -0.191 -6.001 1.00 49.34 201 GLN A O 1
#

pLDDT: mean 86.89, std 20.44, range [32.62, 98.81]

Nearest PDB structures (foldseek):
  8evm-assembly1_A  TM=3.562E-01  e=5.891E+00  synthetic construct
  6rf0-assembly1_C  TM=2.660E-01  e=9.302E+00  Dokdonia eikasta

Secondary structure (DSSP, 8-state):
-----------------------------PPPPHHHHHHHHHHHHHHTT-HHHHHHHHHHHHHHTTTSSS--TTHHHHHHHHHHTT-HHHHHHHHHHHHHHHHHHHHHHHHHTTT--HHHHHHHHHHHHHHIIIIIHHHHHHH-HHHHHHHHHHHHHHHHHT-B--BTTBT-B---HHHHHHHHHHHHHHHHHH-TTSS--

Sequence (201 aa):
MRANLSWILLVAMAAQLHGASPASGYGYAEAEDPAVAIFRDGVTSARKGDFAQATIKAKEALALIADHKHNGASLAPRIDEAAKSKNAPAMAEILANVVYLSLKEKLEVNISTSLKDFNQCKARLFLARKNYLDVLDGNLKKNKPEDSLAIIKGFDEALAALGNPGLFGIGRKPADLARFTQTARKIEATIEGFYTRFVQQ

Foldseek 3Di:
DDDDDDDDDDPPPPDPPPPPPPPPDPDPPPDADVLLVLLVQLLVCLVVLNLVRNLVSLVVLLVVQCPAPCSLPVLNVQSVVCSVVSPSVSSSLSSLLSLLSLLLSLLVVCLVVVLPDLVSNLSSLVNSVCSCVSRPLVVCCVPPVVLSVLLNVLSVQLNVQSFDCDDVNVRGGDHHSPSNNVSSVSNSCSSCVVSVVSPPD